Protein AF-A0A521X0U5-F1 (afdb_monomer_lite)

Structure (mmCIF, N/CA/C/O backbone):
data_AF-A0A521X0U5-F1
#
_entry.id   AF-A0A521X0U5-F1
#
loop_
_atom_site.group_PDB
_atom_site.id
_atom_site.type_symbol
_atom_site.label_atom_id
_atom_site.label_alt_id
_atom_site.label_comp_id
_atom_site.label_asym_id
_atom_site.label_entity_id
_atom_site.label_seq_id
_atom_site.pdbx_PDB_ins_code
_atom_site.Cartn_x
_atom_site.Cartn_y
_atom_site.Cartn_z
_atom_site.occupancy
_atom_site.B_iso_or_equiv
_atom_site.auth_seq_id
_atom_site.auth_comp_id
_atom_site.auth_asym_id
_atom_site.auth_atom_id
_atom_site.pdbx_PDB_model_num
ATOM 1 N N . MET A 1 1 ? -6.706 -16.381 -22.166 1.00 34.00 1 MET A N 1
ATOM 2 C CA . MET A 1 1 ? -5.629 -16.751 -21.230 1.00 34.00 1 MET A CA 1
ATOM 3 C C . MET A 1 1 ? -4.410 -15.945 -21.615 1.00 34.00 1 MET A C 1
ATOM 5 O O . MET A 1 1 ? -3.714 -16.298 -22.558 1.00 34.00 1 MET A O 1
ATOM 9 N N . THR A 1 2 ? -4.230 -14.791 -20.988 1.00 42.94 2 THR A N 1
ATOM 10 C CA . THR A 1 2 ? -3.001 -14.008 -21.108 1.00 42.94 2 THR A CA 1
ATOM 11 C C . THR A 1 2 ? -1.936 -14.791 -20.352 1.00 42.94 2 THR A C 1
ATOM 13 O O . THR A 1 2 ? -2.064 -14.992 -19.151 1.00 42.94 2 THR A O 1
ATOM 16 N N . HIS A 1 3 ? -0.935 -15.319 -21.053 1.00 49.03 3 HIS A N 1
ATOM 17 C CA . HIS A 1 3 ? 0.231 -15.903 -20.397 1.00 49.03 3 HIS A CA 1
ATOM 18 C C . HIS A 1 3 ? 0.842 -14.814 -19.506 1.00 49.03 3 HIS A C 1
ATOM 20 O O . HIS A 1 3 ? 1.371 -13.838 -20.033 1.00 49.03 3 HIS A O 1
ATOM 26 N N . ILE A 1 4 ? 0.757 -14.949 -18.180 1.00 57.41 4 ILE A N 1
ATOM 27 C CA . ILE A 1 4 ? 1.505 -14.073 -17.276 1.00 57.41 4 ILE A CA 1
ATOM 28 C C . ILE A 1 4 ? 2.971 -14.476 -17.423 1.00 57.41 4 ILE A C 1
ATOM 30 O O . ILE A 1 4 ? 3.429 -15.485 -16.880 1.00 57.41 4 ILE A O 1
ATOM 34 N N . SER A 1 5 ? 3.700 -13.739 -18.255 1.00 64.38 5 SER A N 1
ATOM 35 C CA . SER A 1 5 ? 5.143 -13.879 -18.382 1.00 64.38 5 SER A CA 1
ATOM 36 C C . SER A 1 5 ? 5.802 -13.550 -17.047 1.00 64.38 5 SER A C 1
ATOM 38 O O . SER A 1 5 ? 5.345 -12.677 -16.307 1.00 64.38 5 SER A O 1
ATOM 40 N N . LYS A 1 6 ? 6.907 -14.237 -16.729 1.00 77.94 6 LYS A N 1
ATOM 41 C CA . LYS A 1 6 ? 7.734 -13.855 -15.577 1.00 77.94 6 LYS A CA 1
ATOM 42 C C . LYS A 1 6 ? 8.093 -12.363 -15.698 1.00 77.94 6 LYS A C 1
ATOM 44 O O . LYS A 1 6 ? 8.439 -11.947 -16.806 1.00 77.94 6 LYS A O 1
ATOM 49 N N . PRO A 1 7 ? 8.058 -11.580 -14.601 1.00 83.44 7 PRO A N 1
ATOM 50 C CA . PRO A 1 7 ? 8.381 -10.160 -14.659 1.00 83.44 7 PRO A CA 1
ATOM 51 C C . PRO A 1 7 ? 9.746 -9.902 -15.305 1.00 83.44 7 PRO A C 1
ATOM 53 O O . PRO A 1 7 ? 10.684 -10.694 -15.146 1.00 83.44 7 PRO A O 1
ATOM 56 N N . PHE A 1 8 ? 9.885 -8.770 -15.996 1.00 82.62 8 PHE A N 1
ATOM 57 C CA . PHE A 1 8 ? 11.150 -8.386 -16.618 1.00 82.62 8 PHE A CA 1
ATOM 58 C C . PHE A 1 8 ? 12.302 -8.399 -15.602 1.00 82.62 8 PHE A C 1
ATOM 60 O O . PHE A 1 8 ? 12.236 -7.752 -14.552 1.00 82.62 8 PHE A O 1
ATOM 67 N N . ARG A 1 9 ? 13.373 -9.137 -15.933 1.00 82.56 9 ARG A N 1
ATOM 68 C CA . ARG A 1 9 ? 14.556 -9.372 -15.078 1.00 82.56 9 ARG A CA 1
ATOM 69 C C . ARG A 1 9 ? 14.234 -9.974 -13.702 1.00 82.56 9 ARG A C 1
ATOM 71 O O . ARG A 1 9 ? 14.975 -9.744 -12.744 1.00 82.56 9 ARG A O 1
ATOM 78 N N . PHE A 1 10 ? 13.169 -10.764 -13.595 1.00 84.00 10 PHE A N 1
ATOM 79 C CA . PHE A 1 10 ? 12.871 -11.506 -12.376 1.00 84.00 10 PHE A CA 1
ATOM 80 C C . PHE A 1 10 ? 14.010 -12.472 -12.016 1.00 84.00 10 PHE A C 1
ATOM 82 O O . PHE A 1 10 ? 14.502 -13.227 -12.858 1.00 84.00 10 PHE A O 1
ATOM 89 N N . LYS A 1 11 ? 14.407 -12.456 -10.743 1.00 80.56 11 LYS A N 1
ATOM 90 C CA . LYS A 1 11 ? 15.336 -13.412 -10.141 1.00 80.56 11 LYS A CA 1
ATOM 91 C C . LYS A 1 11 ? 14.728 -13.903 -8.838 1.00 80.56 11 LYS A C 1
ATOM 93 O O . LYS A 1 11 ? 14.208 -13.106 -8.061 1.00 80.56 11 LYS A O 1
ATOM 98 N N . GLU A 1 12 ? 14.808 -15.204 -8.602 1.00 78.44 12 GLU A N 1
ATOM 99 C CA . GLU A 1 12 ? 14.334 -15.792 -7.352 1.00 78.44 12 GLU A CA 1
ATOM 100 C C . GLU A 1 12 ? 15.156 -15.271 -6.166 1.00 78.44 12 GLU A C 1
ATOM 102 O O . GLU A 1 12 ? 16.370 -15.081 -6.271 1.00 78.44 12 GLU A O 1
ATOM 107 N N . ASN A 1 13 ? 14.484 -15.049 -5.032 1.00 77.38 13 ASN A N 1
ATOM 108 C CA . ASN A 1 13 ? 15.091 -14.631 -3.761 1.00 77.38 13 ASN A CA 1
ATOM 109 C C . ASN A 1 13 ? 15.897 -13.321 -3.825 1.00 77.38 13 ASN A C 1
ATOM 111 O O . ASN A 1 13 ? 16.868 -13.143 -3.084 1.00 77.38 13 ASN A O 1
ATOM 115 N N . GLN A 1 14 ? 15.529 -12.412 -4.732 1.00 81.75 14 GLN A N 1
ATOM 116 C CA . GLN A 1 14 ? 16.149 -11.096 -4.860 1.00 81.75 14 GLN A CA 1
ATOM 117 C C . GLN A 1 14 ? 15.098 -10.019 -5.166 1.00 81.75 14 GLN A C 1
ATOM 119 O O . GLN A 1 14 ? 14.038 -10.323 -5.719 1.00 81.75 14 GLN A O 1
ATOM 124 N N . PRO A 1 15 ? 15.384 -8.742 -4.858 1.00 87.69 15 PRO A N 1
ATOM 125 C CA . PRO A 1 15 ? 14.561 -7.633 -5.305 1.00 87.69 15 PRO A CA 1
ATOM 126 C C . PRO A 1 15 ? 14.521 -7.580 -6.831 1.00 87.69 15 PRO A C 1
ATOM 128 O O . PRO A 1 15 ? 15.553 -7.716 -7.496 1.00 87.69 15 PRO A O 1
ATOM 131 N N . VAL A 1 16 ? 13.346 -7.302 -7.390 1.00 93.62 16 VAL A N 1
ATOM 132 C CA . VAL A 1 16 ? 13.242 -6.993 -8.816 1.00 93.62 16 VAL A CA 1
ATOM 133 C C . VAL A 1 16 ? 13.733 -5.564 -9.018 1.00 93.62 16 VAL A C 1
ATOM 135 O O . VAL A 1 16 ? 13.302 -4.645 -8.322 1.00 93.62 16 VAL A O 1
ATOM 138 N N . THR A 1 17 ? 14.660 -5.362 -9.954 1.00 95.31 17 THR A N 1
ATOM 139 C CA . THR A 1 17 ? 15.231 -4.039 -10.226 1.00 95.31 17 THR A CA 1
ATOM 140 C C . THR A 1 17 ? 15.079 -3.661 -11.690 1.00 95.31 17 THR A C 1
ATOM 142 O O . THR A 1 17 ? 15.680 -4.257 -12.583 1.00 95.31 17 THR A O 1
ATOM 145 N N . TRP A 1 18 ? 14.293 -2.619 -11.926 1.00 96.38 18 TRP A N 1
ATOM 146 C CA . TRP A 1 18 ? 14.275 -1.860 -13.175 1.00 96.38 18 TRP A CA 1
ATOM 147 C C . TRP A 1 18 ? 15.123 -0.599 -13.081 1.00 96.38 18 TRP A C 1
ATOM 149 O O . TRP A 1 18 ? 15.269 0.114 -14.061 1.00 96.38 18 TRP A O 1
ATOM 159 N N . PHE A 1 19 ? 15.688 -0.312 -11.910 1.00 95.25 19 PHE A N 1
ATOM 160 C CA . PHE A 1 19 ? 16.648 0.761 -11.743 1.00 95.25 19 PHE A CA 1
ATOM 161 C C . PHE A 1 19 ? 18.016 0.357 -12.301 1.00 95.25 19 PHE A C 1
ATOM 163 O O . PHE A 1 19 ? 18.589 -0.660 -11.897 1.00 95.25 19 PHE A O 1
ATOM 170 N N . HIS A 1 20 ? 18.584 1.212 -13.149 1.00 94.75 20 HIS A N 1
ATOM 171 C CA . HIS A 1 20 ? 19.993 1.165 -13.526 1.00 94.75 20 HIS A CA 1
ATOM 172 C C . HIS A 1 20 ? 20.586 2.579 -13.575 1.00 94.75 20 HIS A C 1
ATOM 174 O O . HIS A 1 20 ? 19.861 3.549 -13.782 1.00 94.75 20 HIS A O 1
ATOM 180 N N . LYS A 1 21 ? 21.908 2.721 -13.388 1.00 90.94 21 LYS A N 1
ATOM 181 C CA . LYS A 1 21 ? 22.591 4.030 -13.510 1.00 90.94 21 LYS A CA 1
ATOM 182 C C . LYS A 1 21 ? 22.625 4.542 -14.951 1.00 90.94 21 LYS A C 1
ATOM 184 O O . LYS A 1 21 ? 22.629 5.743 -15.162 1.00 90.94 21 LYS A O 1
ATOM 189 N N . VAL A 1 22 ? 22.650 3.623 -15.911 1.00 92.75 22 VAL A N 1
ATOM 190 C CA . VAL A 1 22 ? 22.575 3.922 -17.347 1.00 92.75 22 VAL A CA 1
ATOM 191 C C . VAL A 1 22 ? 21.109 3.983 -17.758 1.00 92.75 22 VAL A C 1
ATOM 193 O O . VAL A 1 22 ? 20.391 3.003 -17.566 1.00 92.75 22 VAL A O 1
ATOM 196 N N . ASP A 1 23 ? 20.694 5.112 -18.324 1.00 90.94 23 ASP A N 1
ATOM 197 C CA . ASP A 1 23 ? 19.297 5.451 -18.626 1.00 90.94 23 ASP A CA 1
ATOM 198 C C . ASP A 1 23 ? 18.620 4.435 -19.553 1.00 90.94 23 ASP A C 1
ATOM 200 O O . ASP A 1 23 ? 17.544 3.932 -19.237 1.00 90.94 23 ASP A O 1
ATOM 204 N N . ALA A 1 24 ? 19.304 4.021 -20.622 1.00 91.62 24 ALA A N 1
ATOM 205 C CA . ALA A 1 24 ? 18.806 3.019 -21.571 1.00 91.62 24 ALA A CA 1
ATOM 206 C C . ALA A 1 24 ? 18.600 1.615 -20.964 1.00 91.62 24 ALA A C 1
ATOM 208 O O . ALA A 1 24 ? 18.001 0.751 -21.589 1.00 91.62 24 ALA A O 1
ATOM 209 N N . LEU A 1 25 ? 19.116 1.355 -19.757 1.00 94.31 25 LEU A N 1
ATO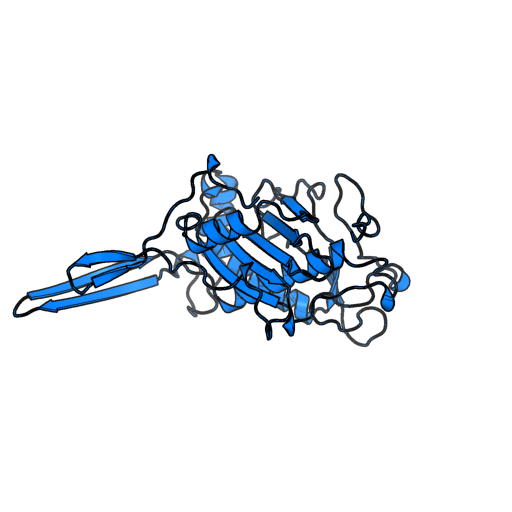M 210 C CA . LEU A 1 25 ? 18.961 0.073 -19.059 1.00 94.31 25 LEU A CA 1
ATOM 211 C C . LEU A 1 25 ? 17.946 0.138 -17.911 1.00 94.31 25 LEU A C 1
ATOM 213 O O . LEU A 1 25 ? 17.799 -0.858 -17.189 1.00 94.31 25 LEU A O 1
ATOM 217 N N . SER A 1 26 ? 17.304 1.295 -17.723 1.00 95.38 26 SER A N 1
ATOM 218 C CA . SER A 1 26 ? 16.348 1.575 -16.656 1.00 95.38 26 SER A CA 1
ATOM 219 C C . SER A 1 26 ? 14.929 1.752 -17.202 1.00 95.38 26 SER A C 1
ATOM 221 O O . SER A 1 26 ? 14.742 1.903 -18.405 1.00 95.38 26 SER A O 1
ATOM 223 N N . ASN A 1 27 ? 13.922 1.766 -16.324 1.00 96.62 27 ASN A N 1
ATOM 224 C CA . ASN A 1 27 ? 12.563 2.139 -16.722 1.00 96.62 27 ASN A CA 1
ATOM 225 C C . ASN A 1 27 ? 12.494 3.556 -17.325 1.00 96.62 27 ASN A C 1
ATOM 227 O O . ASN A 1 27 ? 13.074 4.494 -16.77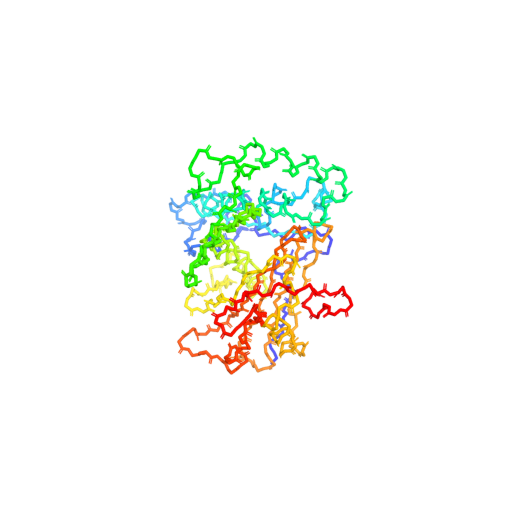3 1.00 96.62 27 ASN A O 1
ATOM 231 N N . GLN A 1 28 ? 11.758 3.709 -18.428 1.00 95.62 28 GLN A N 1
ATOM 232 C CA . GLN A 1 28 ? 11.686 4.974 -19.176 1.00 95.62 28 GLN A CA 1
ATOM 233 C C . GLN A 1 28 ? 10.722 6.001 -18.569 1.00 95.62 28 GLN A C 1
ATOM 235 O O . GLN A 1 28 ? 10.947 7.207 -18.692 1.00 95.62 28 GLN A O 1
ATOM 240 N N . TYR A 1 29 ? 9.692 5.541 -17.855 1.00 96.25 29 TYR A N 1
ATOM 241 C CA . TYR A 1 29 ? 8.674 6.389 -17.234 1.00 96.25 29 TYR A CA 1
ATOM 242 C C . TYR A 1 29 ? 8.693 6.293 -15.714 1.00 96.25 29 TYR A C 1
ATOM 244 O O . TYR A 1 29 ? 8.904 5.221 -15.144 1.00 96.25 29 TYR A O 1
ATOM 252 N N . CYS A 1 30 ? 8.393 7.406 -15.045 1.00 97.19 30 CYS A N 1
ATOM 253 C CA . CYS A 1 30 ? 7.995 7.365 -13.648 1.00 97.19 30 CYS A CA 1
ATOM 254 C C . CYS A 1 30 ? 6.690 6.576 -13.549 1.00 97.19 30 CYS A C 1
ATOM 256 O O . CYS A 1 30 ? 5.667 7.006 -14.081 1.00 97.19 30 CYS A O 1
ATOM 258 N N . LEU A 1 31 ? 6.713 5.462 -12.815 1.00 97.62 31 LEU A N 1
ATOM 259 C CA . LEU A 1 31 ? 5.536 4.601 -12.686 1.00 97.62 31 LEU A CA 1
ATOM 260 C C . LEU A 1 31 ? 4.348 5.324 -12.043 1.00 97.62 31 LEU A C 1
ATOM 262 O O . LEU A 1 31 ? 3.219 4.928 -12.255 1.00 97.62 31 LEU A O 1
ATOM 266 N N . TYR A 1 32 ? 4.590 6.396 -11.291 1.00 97.62 32 TYR A N 1
ATOM 267 C CA . TYR A 1 32 ? 3.581 7.102 -10.509 1.00 97.62 32 TYR A CA 1
ATOM 268 C C . TYR A 1 32 ? 2.840 8.210 -11.275 1.00 97.62 32 TYR A C 1
ATOM 270 O O . TYR A 1 32 ? 1.632 8.351 -11.122 1.00 97.62 32 TYR A O 1
ATOM 278 N N . CYS A 1 33 ? 3.547 9.028 -12.058 1.00 96.50 33 CYS A N 1
ATOM 279 C CA . CYS A 1 33 ? 2.949 10.158 -12.791 1.00 96.50 33 CYS A CA 1
ATOM 280 C C . CYS A 1 33 ? 3.043 10.028 -14.310 1.00 96.50 33 CYS A C 1
ATOM 282 O O . CYS A 1 33 ? 2.671 10.953 -15.023 1.00 96.50 33 CYS A O 1
ATOM 284 N N . HIS A 1 34 ? 3.606 8.924 -14.802 1.00 95.75 34 HIS A N 1
ATOM 285 C CA . HIS A 1 34 ? 3.723 8.599 -16.223 1.00 95.75 34 HIS A CA 1
ATOM 286 C C . HIS A 1 34 ? 4.619 9.564 -17.021 1.00 95.75 34 HIS A C 1
ATOM 288 O O . HIS A 1 34 ? 4.733 9.441 -18.236 1.00 95.75 34 HIS A O 1
ATOM 294 N N . ARG A 1 35 ? 5.308 10.506 -16.359 1.00 95.56 35 ARG A N 1
ATOM 295 C CA . ARG A 1 35 ? 6.291 11.385 -17.006 1.00 95.56 35 ARG A CA 1
ATOM 296 C C . ARG A 1 35 ? 7.563 10.607 -17.374 1.00 95.56 35 ARG A C 1
ATOM 298 O O . ARG A 1 35 ? 8.000 9.778 -16.568 1.00 95.56 35 ARG A O 1
ATOM 305 N N . PRO A 1 36 ? 8.190 10.880 -18.532 1.00 95.12 36 PRO A N 1
ATOM 306 C CA . PRO A 1 36 ? 9.494 10.316 -18.878 1.00 95.12 36 PRO A CA 1
ATOM 307 C C . PRO A 1 36 ? 10.560 10.707 -17.848 1.00 95.12 36 PRO A C 1
ATOM 309 O O . PRO A 1 36 ? 10.630 11.866 -17.444 1.00 95.12 36 PRO A O 1
ATOM 312 N N . VAL A 1 37 ? 11.395 9.753 -17.431 1.00 93.69 37 VAL A N 1
ATOM 313 C CA . VAL A 1 37 ? 12.492 9.971 -16.460 1.00 93.69 37 VAL A CA 1
ATOM 314 C C . VAL A 1 37 ? 13.885 9.737 -17.046 1.00 93.69 37 VAL A C 1
ATOM 316 O O . VAL A 1 37 ? 14.871 10.009 -16.376 1.00 93.69 37 VAL A O 1
ATOM 319 N N . CYS A 1 38 ? 13.990 9.241 -18.280 1.00 87.50 38 CYS A N 1
ATOM 320 C CA . CYS A 1 38 ? 15.277 8.976 -18.943 1.00 87.50 38 CYS A CA 1
ATOM 321 C C . CYS A 1 38 ? 15.552 9.895 -20.145 1.00 87.50 38 CYS A C 1
ATOM 323 O O . CYS A 1 38 ? 16.662 9.913 -20.663 1.00 87.50 38 CYS A O 1
ATOM 325 N N . THR A 1 39 ? 14.553 10.649 -20.604 1.00 83.12 39 THR A N 1
ATOM 326 C CA . THR A 1 39 ? 14.637 11.468 -21.828 1.00 83.12 39 THR A CA 1
ATOM 327 C C . THR A 1 39 ? 14.085 12.884 -21.657 1.00 83.12 39 THR A C 1
ATOM 329 O O . THR A 1 39 ? 14.034 13.634 -22.626 1.00 83.12 39 THR A O 1
ATOM 332 N N . GLY A 1 40 ? 13.656 13.261 -20.448 1.00 73.69 40 GLY A N 1
ATOM 333 C CA . GLY A 1 40 ? 13.045 14.563 -20.170 1.00 73.69 40 GLY A CA 1
ATOM 334 C C . GLY A 1 40 ? 13.746 15.336 -19.057 1.00 73.69 40 GLY A C 1
ATOM 335 O O . GLY A 1 40 ? 14.576 14.791 -18.334 1.00 73.69 40 GLY A O 1
ATOM 336 N N . ASP A 1 41 ? 13.329 16.586 -18.860 1.00 85.94 41 ASP A N 1
ATOM 337 C CA . ASP A 1 41 ? 13.867 17.512 -17.845 1.00 85.94 41 ASP A CA 1
ATOM 338 C C . ASP A 1 41 ? 13.390 17.208 -16.409 1.00 85.94 41 ASP A C 1
ATOM 340 O O . ASP A 1 41 ? 13.497 18.029 -15.495 1.00 85.94 41 ASP A O 1
ATOM 344 N N . VAL A 1 42 ? 12.817 16.025 -16.187 1.00 92.31 42 VAL A N 1
ATOM 345 C CA . VAL A 1 42 ? 12.270 15.624 -14.893 1.00 92.31 42 VAL A CA 1
ATOM 346 C C . VAL A 1 42 ? 13.379 15.011 -14.047 1.00 92.31 42 VAL A C 1
ATOM 348 O O . VAL A 1 42 ? 13.872 13.920 -14.334 1.00 92.31 42 VAL A O 1
ATOM 351 N N . ALA A 1 43 ? 13.725 15.680 -12.947 1.00 95.00 43 ALA A N 1
ATOM 352 C CA . ALA A 1 43 ? 14.638 15.123 -11.959 1.00 95.00 43 ALA A CA 1
ATOM 353 C C . ALA A 1 43 ? 14.093 13.796 -11.405 1.00 95.00 43 ALA A C 1
ATOM 355 O O . ALA A 1 43 ? 12.927 13.698 -11.002 1.00 95.00 43 ALA A O 1
ATOM 356 N N . TRP A 1 44 ? 14.954 12.784 -11.340 1.00 95.88 44 TRP A N 1
ATOM 357 C CA . TRP A 1 44 ? 14.610 11.442 -10.881 1.00 95.88 44 TRP A CA 1
ATOM 358 C C . TRP A 1 44 ? 15.611 10.925 -9.853 1.00 95.88 44 TRP A C 1
ATOM 360 O O . TRP A 1 44 ? 16.741 11.400 -9.741 1.00 95.88 44 TRP A O 1
ATOM 370 N N . ASN A 1 45 ? 15.191 9.925 -9.087 1.00 96.12 45 ASN A N 1
ATOM 371 C CA . ASN A 1 45 ? 16.057 9.198 -8.173 1.00 96.12 45 ASN A CA 1
ATOM 372 C C . ASN A 1 45 ? 15.664 7.714 -8.106 1.00 96.12 45 ASN A C 1
ATOM 374 O O . ASN A 1 45 ? 14.694 7.261 -8.722 1.00 96.12 45 ASN A O 1
ATOM 378 N N . LYS A 1 46 ? 16.481 6.937 -7.391 1.00 97.31 46 LYS A N 1
ATOM 379 C CA . LYS A 1 46 ? 16.194 5.534 -7.094 1.00 97.31 46 LYS A CA 1
ATOM 380 C C . LYS A 1 46 ? 15.015 5.457 -6.133 1.00 97.31 46 LYS A C 1
ATOM 382 O O . LYS A 1 46 ? 15.074 6.036 -5.052 1.00 97.31 46 LYS A O 1
ATOM 387 N N . GLU A 1 47 ? 14.020 4.670 -6.504 1.00 97.69 47 GLU A N 1
ATOM 388 C CA . GLU A 1 47 ? 12.834 4.423 -5.709 1.00 97.69 47 GLU A CA 1
ATOM 389 C C . GLU A 1 47 ? 12.758 2.965 -5.253 1.00 97.69 47 GLU A C 1
ATOM 391 O O . GLU A 1 47 ? 13.142 2.043 -5.976 1.00 97.69 47 GLU A O 1
ATOM 396 N N . HIS A 1 48 ? 12.270 2.776 -4.030 1.00 97.38 48 HIS A N 1
ATOM 397 C CA . HIS A 1 48 ? 11.892 1.481 -3.479 1.00 97.38 48 HIS A CA 1
ATOM 398 C C . HIS A 1 48 ? 10.372 1.451 -3.343 1.00 97.38 48 HIS A C 1
ATOM 400 O O . HIS A 1 48 ? 9.830 2.250 -2.583 1.00 97.38 48 HIS A O 1
ATOM 406 N N . LEU A 1 49 ? 9.695 0.518 -4.025 1.00 98.19 49 LEU A N 1
ATOM 407 C CA . LEU A 1 49 ? 8.237 0.402 -3.957 1.00 98.19 49 LEU A CA 1
ATOM 408 C C . LEU A 1 49 ? 7.771 0.335 -2.504 1.00 98.19 49 LEU A C 1
ATOM 410 O O . LEU A 1 49 ? 6.876 1.076 -2.128 1.00 98.19 49 LEU A O 1
ATOM 414 N N . ILE A 1 50 ? 8.438 -0.494 -1.699 1.00 97.56 50 ILE A N 1
ATOM 415 C CA . ILE A 1 50 ? 8.257 -0.547 -0.250 1.00 97.56 50 ILE A CA 1
ATOM 416 C C . ILE A 1 50 ? 9.444 0.173 0.388 1.00 97.56 50 ILE A C 1
ATOM 418 O O . ILE A 1 50 ? 10.578 -0.329 0.340 1.00 97.56 50 ILE A O 1
ATOM 422 N N . GLY A 1 51 ? 9.204 1.345 0.977 1.00 96.25 51 GLY A N 1
ATOM 423 C CA . GLY A 1 51 ? 10.233 2.120 1.658 1.00 96.25 51 GLY A CA 1
ATOM 424 C C . GLY A 1 51 ? 10.906 1.311 2.771 1.00 96.25 51 GLY A C 1
ATOM 425 O O . GLY A 1 51 ? 10.255 0.606 3.540 1.00 96.25 51 GLY A O 1
ATOM 426 N N . ARG A 1 52 ? 12.233 1.413 2.906 1.00 93.44 52 ARG A N 1
ATOM 427 C CA . ARG A 1 52 ? 12.978 0.656 3.938 1.00 93.44 52 ARG A CA 1
ATOM 428 C C . ARG A 1 52 ? 12.509 0.985 5.353 1.00 93.44 52 ARG A C 1
ATOM 430 O O . ARG A 1 52 ? 12.402 0.092 6.179 1.00 93.44 52 ARG A O 1
ATOM 437 N N . SER A 1 53 ? 12.193 2.256 5.587 1.00 94.56 53 SER A N 1
ATOM 438 C CA . SER A 1 53 ? 11.661 2.745 6.856 1.00 94.56 53 SER A CA 1
ATOM 439 C C . SER A 1 53 ? 10.145 2.576 6.971 1.00 94.56 53 SER A C 1
ATOM 441 O O . SER A 1 53 ? 9.593 3.002 7.978 1.00 94.56 53 SER A O 1
ATOM 443 N N . PHE A 1 54 ? 9.451 2.006 5.979 1.00 97.50 54 PHE A N 1
ATOM 444 C CA . PHE A 1 54 ? 8.003 1.778 6.044 1.00 97.50 54 PHE A CA 1
ATOM 445 C C . PHE A 1 54 ? 7.649 0.601 6.966 1.00 97.50 54 PHE A C 1
ATOM 447 O O . PHE A 1 54 ? 6.687 0.670 7.735 1.00 97.50 54 PHE A O 1
ATOM 454 N N . VAL A 1 55 ? 8.475 -0.443 6.925 1.00 97.19 55 VAL A N 1
ATOM 455 C CA . VAL A 1 55 ? 8.391 -1.671 7.731 1.00 97.19 55 VAL A CA 1
ATOM 456 C C . VAL A 1 55 ? 9.442 -1.660 8.856 1.00 97.19 55 VAL A C 1
ATOM 458 O O . VAL A 1 55 ? 10.255 -0.731 8.907 1.00 97.19 55 VAL A O 1
ATOM 461 N N . PRO A 1 56 ? 9.447 -2.630 9.793 1.00 96.19 56 PRO A N 1
ATOM 462 C CA . PRO A 1 56 ? 10.476 -2.698 10.827 1.00 96.19 56 PRO A CA 1
ATOM 463 C C . PRO A 1 56 ? 11.895 -2.887 10.285 1.00 96.19 56 PRO A C 1
ATOM 465 O O . PRO A 1 56 ? 12.103 -3.584 9.287 1.00 96.19 56 PRO A O 1
ATOM 468 N N . ASP A 1 57 ? 12.879 -2.313 10.978 1.00 91.94 57 ASP A N 1
ATOM 469 C CA . ASP A 1 57 ? 14.294 -2.460 10.631 1.00 91.94 57 ASP A CA 1
ATOM 470 C C . ASP A 1 57 ? 14.690 -3.951 10.614 1.00 91.94 57 ASP A C 1
ATOM 472 O O . ASP A 1 57 ? 14.258 -4.739 11.453 1.00 91.94 57 ASP A O 1
ATOM 476 N N . GLY A 1 58 ? 15.469 -4.367 9.612 1.00 88.62 58 GLY A N 1
ATOM 477 C CA . GLY A 1 58 ? 15.887 -5.766 9.436 1.00 88.62 58 GLY A CA 1
ATOM 478 C C . GLY A 1 58 ? 14.831 -6.710 8.841 1.00 88.62 58 GLY A C 1
ATOM 479 O O . GLY A 1 58 ? 15.196 -7.777 8.355 1.00 88.62 58 GLY A O 1
ATOM 480 N N . SER A 1 59 ? 13.553 -6.316 8.773 1.00 91.62 59 SER A N 1
ATOM 481 C CA . SER A 1 59 ? 12.482 -7.183 8.245 1.00 91.62 59 SER A CA 1
ATOM 482 C C . SER A 1 59 ? 12.638 -7.530 6.759 1.00 91.62 59 SER A C 1
ATOM 484 O O . SER A 1 59 ? 12.206 -8.592 6.325 1.00 91.62 59 SER A O 1
ATOM 486 N N . LEU A 1 60 ? 13.315 -6.680 5.981 1.00 88.56 60 LEU A N 1
ATOM 487 C CA . LEU A 1 60 ? 13.650 -6.935 4.573 1.00 88.56 60 LEU A CA 1
ATOM 488 C C . LEU A 1 60 ? 14.893 -7.835 4.381 1.00 88.56 60 LEU A C 1
ATOM 490 O O . LEU A 1 60 ? 15.438 -7.899 3.277 1.00 88.56 60 LEU A O 1
ATOM 494 N N . ASP A 1 61 ? 15.360 -8.497 5.444 1.00 82.25 61 ASP A N 1
ATOM 495 C CA . ASP A 1 61 ? 16.411 -9.526 5.443 1.00 82.25 61 ASP A CA 1
ATOM 496 C C . ASP A 1 61 ? 17.676 -9.134 4.655 1.00 82.25 61 ASP A C 1
ATOM 498 O O . ASP A 1 61 ? 18.106 -9.807 3.716 1.00 82.25 61 ASP A O 1
ATOM 502 N N . GLY A 1 62 ? 18.229 -7.954 4.956 1.00 70.19 62 GLY A N 1
ATOM 503 C CA . GLY A 1 62 ? 19.438 -7.450 4.289 1.00 70.19 62 GLY A CA 1
ATOM 504 C C . GLY A 1 62 ? 19.289 -7.213 2.778 1.00 70.19 62 GLY A C 1
ATOM 505 O O . GLY A 1 62 ? 20.290 -7.085 2.078 1.00 70.19 62 GLY A O 1
ATOM 506 N N . GLY A 1 63 ? 18.055 -7.146 2.265 1.00 72.12 63 GLY A N 1
ATOM 507 C CA . GLY A 1 63 ? 17.760 -7.023 0.839 1.00 72.12 63 GLY A CA 1
ATOM 508 C C . GLY A 1 63 ? 17.543 -8.354 0.118 1.00 72.12 63 GLY A C 1
ATOM 509 O O . GLY A 1 63 ? 17.493 -8.336 -1.105 1.00 72.12 63 GLY A O 1
ATOM 510 N N . ARG A 1 64 ? 17.416 -9.481 0.833 1.00 80.88 64 ARG A N 1
ATOM 511 C CA . ARG A 1 64 ? 17.002 -10.775 0.255 1.00 80.88 64 ARG A CA 1
ATOM 512 C C . ARG A 1 64 ? 15.485 -10.908 0.132 1.00 80.88 64 ARG A C 1
ATOM 514 O O . ARG A 1 64 ? 15.002 -11.633 -0.733 1.00 80.88 64 ARG A O 1
ATOM 521 N N . ALA A 1 65 ? 14.735 -10.195 0.972 1.00 87.38 65 ALA A N 1
ATOM 522 C CA . ALA A 1 65 ? 13.284 -10.164 0.875 1.00 87.38 65 ALA A CA 1
ATOM 523 C C . ALA A 1 65 ? 12.835 -9.427 -0.397 1.00 87.38 65 ALA A C 1
ATOM 525 O O . ALA A 1 65 ? 13.521 -8.524 -0.891 1.00 87.38 65 ALA A O 1
ATOM 526 N N . PHE A 1 66 ? 11.655 -9.785 -0.905 1.00 91.88 66 PHE A N 1
ATOM 527 C CA . PHE A 1 66 ? 11.090 -9.128 -2.077 1.00 91.88 66 PHE A CA 1
ATOM 528 C C . PHE A 1 66 ? 10.968 -7.612 -1.849 1.00 91.88 66 PHE A C 1
ATOM 530 O O . PHE A 1 66 ? 10.426 -7.158 -0.836 1.00 91.88 66 PHE A O 1
ATOM 537 N N . ASN A 1 67 ? 11.419 -6.844 -2.839 1.00 94.00 67 ASN A N 1
ATOM 538 C CA . ASN A 1 67 ? 11.082 -5.440 -3.050 1.00 94.00 67 ASN A CA 1
ATOM 539 C C . ASN A 1 67 ? 11.184 -5.151 -4.558 1.00 94.00 67 ASN A C 1
ATOM 541 O O . ASN A 1 67 ? 11.832 -5.900 -5.294 1.00 94.00 67 ASN A O 1
ATOM 545 N N . PHE A 1 68 ? 10.579 -4.060 -5.012 1.00 96.88 68 PHE A N 1
ATOM 546 C CA . PHE A 1 68 ? 10.653 -3.618 -6.397 1.00 96.88 68 PHE A CA 1
ATOM 547 C C . PHE A 1 68 ? 11.319 -2.245 -6.472 1.00 96.88 68 PHE A C 1
ATOM 549 O O . PHE A 1 68 ? 10.928 -1.314 -5.772 1.00 96.88 68 PHE A O 1
ATOM 556 N N . ILE A 1 69 ? 12.372 -2.138 -7.278 1.00 96.94 69 ILE A N 1
ATOM 557 C CA . ILE A 1 69 ? 13.237 -0.962 -7.346 1.00 96.94 69 ILE A CA 1
ATOM 558 C C . ILE A 1 69 ? 13.226 -0.403 -8.766 1.00 96.94 69 ILE A C 1
ATOM 560 O O . ILE A 1 69 ? 13.547 -1.113 -9.717 1.00 96.94 69 ILE A O 1
ATOM 564 N N . PHE A 1 70 ? 12.925 0.881 -8.912 1.00 97.88 70 PHE A N 1
ATOM 565 C CA . PHE A 1 70 ? 12.826 1.557 -10.208 1.00 97.88 70 PHE A CA 1
ATOM 566 C C . PHE A 1 70 ? 13.220 3.035 -10.086 1.00 97.88 70 PHE A C 1
ATOM 568 O O . PHE A 1 70 ? 13.589 3.504 -9.012 1.00 97.88 70 PHE A O 1
ATOM 575 N N . ARG A 1 71 ? 13.210 3.776 -11.194 1.00 97.31 71 ARG A N 1
ATOM 576 C CA . ARG A 1 71 ? 13.345 5.238 -11.207 1.00 97.31 71 ARG A CA 1
ATOM 577 C C . ARG A 1 71 ? 11.983 5.897 -11.065 1.00 97.31 71 ARG A C 1
ATOM 579 O O . ARG A 1 71 ? 11.073 5.599 -11.837 1.00 97.31 71 ARG A O 1
ATOM 586 N N . ALA A 1 72 ? 11.868 6.843 -10.147 1.00 97.88 72 ALA A N 1
ATOM 587 C CA . ALA A 1 72 ? 10.709 7.720 -10.045 1.00 97.88 72 ALA A CA 1
ATOM 588 C C . ALA A 1 72 ? 11.157 9.178 -10.132 1.00 97.88 72 ALA A C 1
ATOM 590 O O . ALA A 1 72 ? 12.304 9.497 -9.810 1.00 97.88 72 ALA A O 1
ATOM 591 N N . CYS A 1 73 ? 10.258 10.069 -10.556 1.00 97.62 73 CYS A N 1
ATOM 592 C CA . CYS A 1 73 ? 10.537 11.490 -10.429 1.00 97.62 73 CYS A CA 1
ATOM 593 C C . CYS A 1 73 ? 10.627 11.868 -8.943 1.00 97.62 73 CYS A C 1
ATOM 595 O O . CYS A 1 73 ? 9.933 11.290 -8.099 1.00 97.62 73 CYS A O 1
ATOM 597 N N . VAL A 1 74 ? 11.478 12.844 -8.625 1.00 97.75 74 VAL A N 1
ATOM 598 C CA . VAL A 1 74 ? 11.747 13.257 -7.237 1.00 97.75 74 VAL A CA 1
ATOM 599 C C . VAL A 1 74 ? 10.473 13.720 -6.527 1.00 97.75 74 VAL A C 1
ATOM 601 O O . VAL A 1 74 ? 10.292 13.428 -5.350 1.00 97.75 74 VAL A O 1
ATOM 604 N N . GLU A 1 75 ? 9.576 14.391 -7.248 1.00 98.00 75 GLU A N 1
ATOM 605 C CA . GLU A 1 75 ? 8.297 14.879 -6.730 1.00 98.00 75 GLU A CA 1
ATOM 606 C C . GLU A 1 75 ? 7.400 13.735 -6.236 1.00 98.00 75 GLU A C 1
ATOM 608 O O . GLU A 1 75 ? 7.031 13.714 -5.064 1.00 98.00 75 GLU A O 1
ATOM 613 N N . CYS A 1 76 ? 7.120 12.734 -7.080 1.00 98.31 76 CYS A N 1
ATOM 614 C CA . CYS A 1 76 ? 6.283 11.600 -6.679 1.00 98.31 76 CYS A CA 1
ATOM 615 C C . CYS A 1 76 ? 6.953 10.728 -5.616 1.00 98.31 76 CYS A C 1
ATOM 617 O O . CYS A 1 76 ? 6.258 10.169 -4.771 1.00 98.31 76 CYS A O 1
ATOM 619 N N . ASN A 1 77 ? 8.285 10.599 -5.647 1.00 98.12 77 ASN A N 1
ATOM 620 C CA . ASN A 1 77 ? 9.004 9.887 -4.592 1.00 98.12 77 ASN A CA 1
ATOM 621 C C . ASN A 1 77 ? 8.857 10.614 -3.243 1.00 98.12 77 ASN A C 1
ATOM 623 O O . ASN A 1 77 ? 8.500 9.997 -2.246 1.00 98.12 77 ASN A O 1
ATOM 627 N N . LYS A 1 78 ? 9.036 11.941 -3.214 1.00 98.19 78 LYS A N 1
ATOM 628 C CA . LYS A 1 78 ? 8.844 12.746 -2.000 1.00 98.19 78 LYS A CA 1
ATOM 629 C C . LYS A 1 78 ? 7.417 12.626 -1.456 1.00 98.19 78 LYS A C 1
ATOM 631 O O . LYS A 1 78 ? 7.247 12.362 -0.271 1.00 98.19 78 LYS A O 1
ATOM 636 N N . GLU A 1 79 ? 6.417 12.775 -2.321 1.00 98.25 79 GLU A N 1
ATOM 637 C CA . GLU A 1 79 ? 4.999 12.667 -1.958 1.00 98.25 79 GLU A CA 1
ATOM 638 C C . GLU A 1 79 ? 4.677 11.287 -1.354 1.00 98.25 79 GLU A C 1
ATOM 640 O O . GLU A 1 79 ? 4.078 11.181 -0.282 1.00 98.25 79 GLU A O 1
ATOM 645 N N . LYS A 1 80 ? 5.155 10.208 -1.992 1.00 98.38 80 LYS A N 1
ATOM 646 C CA . LYS A 1 80 ? 5.024 8.853 -1.448 1.00 98.38 80 LYS A CA 1
ATOM 647 C C . LYS A 1 80 ? 5.741 8.709 -0.107 1.00 98.38 80 LYS A C 1
ATOM 649 O O . LYS A 1 80 ? 5.164 8.134 0.810 1.00 98.38 80 LYS A O 1
ATOM 654 N N . ALA A 1 81 ? 6.967 9.212 0.025 1.00 98.12 81 ALA A N 1
ATOM 655 C CA . ALA A 1 81 ? 7.745 9.099 1.255 1.00 98.12 81 ALA A CA 1
ATOM 656 C C . ALA A 1 81 ? 7.058 9.797 2.443 1.00 98.12 81 ALA A C 1
ATOM 658 O O . ALA A 1 81 ? 7.109 9.293 3.566 1.00 98.12 81 ALA A O 1
ATOM 659 N N . GLU A 1 82 ? 6.378 10.923 2.210 1.00 97.69 82 GLU A N 1
ATOM 660 C CA . GLU A 1 82 ? 5.571 11.608 3.227 1.00 97.69 82 GLU A CA 1
ATOM 661 C C . GLU A 1 82 ? 4.375 10.753 3.677 1.00 97.69 82 GLU A C 1
ATOM 663 O O . GLU A 1 82 ? 4.153 10.595 4.885 1.00 97.69 82 GLU A O 1
ATOM 668 N N . ALA A 1 83 ? 3.659 10.138 2.729 1.00 98.38 83 ALA A N 1
ATOM 669 C CA . ALA A 1 83 ? 2.568 9.210 3.025 1.00 98.38 83 ALA A CA 1
ATOM 670 C C . ALA A 1 83 ? 3.061 7.947 3.754 1.00 98.38 83 ALA A C 1
ATOM 672 O O . ALA A 1 83 ? 2.482 7.553 4.768 1.00 98.38 83 ALA A O 1
ATOM 673 N N . GLU A 1 84 ? 4.162 7.342 3.294 1.00 98.44 84 GLU A N 1
ATOM 674 C CA . GLU A 1 84 ? 4.802 6.186 3.931 1.00 98.44 84 GLU A CA 1
ATOM 675 C C . GLU A 1 84 ? 5.230 6.492 5.361 1.00 98.44 84 GLU A C 1
ATOM 677 O O . GLU A 1 84 ? 5.013 5.661 6.240 1.00 98.44 84 GLU A O 1
ATOM 682 N N . ARG A 1 85 ? 5.815 7.668 5.612 1.00 97.88 85 ARG A N 1
ATOM 683 C CA . ARG A 1 85 ? 6.245 8.079 6.952 1.00 97.88 85 ARG A CA 1
ATOM 684 C C . ARG A 1 85 ? 5.067 8.071 7.924 1.00 97.88 85 ARG A C 1
ATOM 686 O O . ARG A 1 85 ? 5.122 7.348 8.917 1.00 97.88 85 ARG A O 1
ATOM 693 N N . HIS A 1 86 ? 3.995 8.800 7.602 1.00 97.56 86 HIS A N 1
ATOM 694 C CA . HIS A 1 86 ? 2.811 8.892 8.467 1.00 97.56 86 HIS A CA 1
ATOM 695 C C . HIS A 1 86 ? 2.147 7.528 8.659 1.00 97.56 86 HIS A C 1
ATOM 697 O O . HIS A 1 86 ? 1.900 7.094 9.788 1.00 97.56 86 HIS A O 1
ATOM 703 N N . ILE A 1 87 ? 1.901 6.814 7.553 1.00 98.31 87 ILE A N 1
ATOM 704 C CA . ILE A 1 87 ? 1.250 5.505 7.598 1.00 98.31 87 ILE A CA 1
ATOM 705 C C . ILE A 1 87 ? 2.091 4.534 8.411 1.00 98.31 87 ILE A C 1
ATOM 707 O O . ILE A 1 87 ? 1.542 3.851 9.268 1.00 98.31 87 ILE A O 1
ATOM 711 N N . SER A 1 88 ? 3.410 4.493 8.220 1.00 98.12 88 SER A N 1
ATOM 712 C CA . SER A 1 88 ? 4.313 3.647 9.001 1.00 98.12 88 SER A CA 1
ATOM 713 C C . SER A 1 88 ? 4.258 3.967 10.494 1.00 98.12 88 SER A C 1
ATOM 715 O O . SER A 1 88 ? 4.106 3.049 11.298 1.00 98.12 88 SER A O 1
ATOM 717 N N . SER A 1 89 ? 4.331 5.246 10.874 1.00 97.81 89 SER A N 1
ATOM 718 C CA . SER A 1 89 ? 4.285 5.680 12.275 1.00 97.81 89 SER A CA 1
ATOM 719 C C . SER A 1 89 ? 3.004 5.226 12.973 1.00 97.81 89 SER A C 1
ATOM 721 O O . SER A 1 89 ? 3.072 4.582 14.019 1.00 97.81 89 SER A O 1
ATOM 723 N N . VAL A 1 90 ? 1.835 5.493 12.384 1.00 97.44 90 VAL A N 1
ATOM 724 C CA . VAL A 1 90 ? 0.538 5.126 12.979 1.00 97.44 90 VAL A CA 1
ATOM 725 C C . VAL A 1 90 ? 0.297 3.616 12.922 1.00 97.44 90 VAL A C 1
ATOM 727 O O . VAL A 1 90 ? -0.118 3.017 13.916 1.00 97.44 90 VAL A O 1
ATOM 730 N N . SER A 1 91 ? 0.568 2.979 11.779 1.00 97.81 91 SER A N 1
ATOM 731 C CA . SER A 1 91 ? 0.294 1.550 11.580 1.00 97.81 91 SER A CA 1
ATOM 732 C C . SER A 1 91 ? 1.196 0.670 12.445 1.00 97.81 91 SER A C 1
ATOM 734 O O . SER A 1 91 ? 0.695 -0.295 13.010 1.00 97.81 91 SER A O 1
ATOM 736 N N . LEU A 1 92 ? 2.478 1.003 12.637 1.00 97.56 92 LEU A N 1
ATOM 737 C CA . LEU A 1 92 ? 3.343 0.289 13.585 1.00 97.56 92 LEU A CA 1
ATOM 738 C C . LEU A 1 92 ? 2.924 0.551 15.030 1.00 97.56 92 LEU A C 1
ATOM 740 O O . LEU A 1 92 ? 2.889 -0.382 15.828 1.00 97.56 92 LEU A O 1
ATOM 744 N N . PHE A 1 93 ? 2.573 1.795 15.370 1.00 96.62 93 PHE A N 1
ATOM 745 C CA . PHE A 1 93 ? 2.138 2.151 16.721 1.00 96.62 93 PHE A CA 1
ATOM 746 C C . PHE A 1 93 ? 0.825 1.467 17.119 1.00 96.62 93 PHE A C 1
ATOM 748 O O . PHE A 1 93 ? 0.626 1.147 18.283 1.00 96.62 93 PHE A O 1
ATOM 755 N N . THR A 1 94 ? -0.054 1.155 16.178 1.00 94.75 94 THR A N 1
ATOM 756 C CA . THR A 1 94 ? -1.316 0.445 16.458 1.00 94.75 94 THR A CA 1
ATOM 757 C C . THR A 1 94 ? -1.251 -1.052 16.141 1.00 94.75 94 THR A C 1
ATOM 759 O O . THR A 1 94 ? -2.266 -1.742 16.197 1.00 94.75 94 THR A O 1
ATOM 762 N N . SER A 1 95 ? -0.063 -1.575 15.817 1.00 95.69 95 SER A N 1
ATOM 763 C CA . SER A 1 95 ? 0.101 -2.947 15.337 1.00 95.69 95 SER A CA 1
ATOM 764 C C . SER A 1 95 ? 0.076 -4.000 16.446 1.00 95.69 95 SER A C 1
ATOM 766 O O . SER A 1 95 ? 0.755 -3.824 17.462 1.00 95.69 95 SER A O 1
ATOM 768 N N . PRO A 1 96 ? -0.570 -5.162 16.222 1.00 94.31 96 PRO A N 1
ATOM 769 C CA . PRO A 1 96 ? -0.359 -6.346 17.056 1.00 94.31 96 PRO A CA 1
ATOM 770 C C . PRO A 1 96 ? 1.081 -6.878 16.965 1.00 94.31 96 PRO A C 1
ATOM 772 O O . PRO A 1 96 ? 1.540 -7.567 17.868 1.00 94.31 96 PRO A O 1
ATOM 775 N N . GLY A 1 97 ? 1.842 -6.524 15.922 1.00 93.50 97 GLY A N 1
ATOM 776 C CA . GLY A 1 97 ? 3.258 -6.875 15.781 1.00 93.50 97 GLY A CA 1
ATOM 777 C C . GLY A 1 97 ? 4.168 -6.267 16.854 1.00 93.50 97 GLY A C 1
ATOM 778 O O . GLY A 1 97 ? 5.324 -6.665 16.956 1.00 93.50 97 GLY A O 1
ATOM 779 N N . ARG A 1 98 ? 3.653 -5.347 17.681 1.00 95.44 98 ARG A N 1
ATOM 780 C CA . ARG A 1 98 ? 4.343 -4.774 18.848 1.00 95.44 98 ARG A CA 1
ATOM 781 C C . ARG A 1 98 ? 4.562 -5.764 20.000 1.00 95.44 98 ARG A C 1
ATOM 783 O O . ARG A 1 98 ? 5.140 -5.375 21.008 1.00 95.44 98 ARG A O 1
ATOM 790 N N . VAL A 1 99 ? 4.108 -7.014 19.880 1.00 94.38 99 VAL A N 1
ATOM 791 C CA . VAL A 1 99 ? 4.503 -8.092 20.806 1.00 94.38 99 VAL A CA 1
ATOM 792 C C . VAL A 1 99 ? 6.011 -8.362 20.770 1.00 94.38 99 VAL A C 1
ATOM 794 O O . VAL A 1 99 ? 6.570 -8.809 21.765 1.00 94.38 99 VAL A O 1
ATOM 797 N N . ASP A 1 100 ? 6.672 -8.064 19.648 1.00 95.19 100 ASP A N 1
ATOM 798 C CA . ASP A 1 100 ? 8.130 -8.070 19.536 1.00 95.19 100 ASP A CA 1
ATOM 799 C C . ASP A 1 100 ? 8.716 -6.774 20.125 1.00 95.19 100 ASP A C 1
ATOM 801 O O . ASP A 1 100 ? 8.316 -5.665 19.753 1.00 95.19 100 ASP A O 1
ATOM 805 N N . GLU A 1 101 ? 9.680 -6.907 21.039 1.00 95.56 101 GLU A N 1
ATOM 806 C CA . GLU A 1 101 ? 10.276 -5.777 21.760 1.00 95.56 101 GLU A CA 1
ATOM 807 C C . GLU A 1 101 ? 10.985 -4.775 20.837 1.00 95.56 101 GLU A C 1
ATOM 809 O O . GLU A 1 101 ? 10.865 -3.562 21.039 1.00 95.56 101 GLU A O 1
ATOM 814 N N . ASN A 1 102 ? 11.669 -5.251 19.792 1.00 95.19 102 ASN A N 1
ATOM 815 C CA . ASN A 1 102 ? 12.360 -4.386 18.835 1.00 95.19 102 ASN A CA 1
ATOM 816 C C . ASN A 1 102 ? 11.350 -3.591 18.004 1.00 95.19 102 ASN A C 1
ATOM 818 O O . ASN A 1 102 ? 11.515 -2.386 17.791 1.00 95.19 102 ASN A O 1
ATOM 822 N N . VAL A 1 103 ? 10.269 -4.248 17.573 1.00 96.50 103 VAL A N 1
ATOM 823 C CA . VAL A 1 103 ? 9.169 -3.594 16.852 1.00 96.50 103 VAL A CA 1
ATOM 824 C C . VAL A 1 103 ? 8.479 -2.568 17.749 1.00 96.50 103 VAL A C 1
ATOM 826 O O . VAL A 1 103 ? 8.199 -1.455 17.302 1.00 96.50 103 VAL A O 1
ATOM 829 N N . ASN A 1 104 ? 8.249 -2.893 19.022 1.00 97.31 104 ASN A N 1
ATOM 830 C CA . ASN A 1 104 ? 7.643 -1.980 19.987 1.00 97.31 104 ASN A CA 1
ATOM 831 C C . ASN A 1 104 ? 8.512 -0.738 20.235 1.00 97.31 104 ASN A C 1
ATOM 833 O O . ASN A 1 104 ? 8.008 0.388 20.202 1.00 97.31 104 ASN A O 1
ATOM 837 N N . ALA A 1 105 ? 9.820 -0.922 20.436 1.00 97.25 105 ALA A N 1
ATOM 838 C CA . ALA A 1 105 ? 10.768 0.175 20.611 1.00 97.25 105 ALA A CA 1
ATOM 839 C C . ALA A 1 105 ? 10.800 1.093 19.377 1.00 97.25 105 ALA A C 1
ATOM 841 O O . ALA A 1 105 ? 10.715 2.319 19.503 1.00 97.25 105 ALA A O 1
ATOM 842 N N . LEU A 1 106 ? 10.839 0.507 18.176 1.00 96.94 106 LEU A N 1
ATOM 843 C CA . LEU A 1 106 ? 10.778 1.242 16.915 1.00 96.94 106 LEU A CA 1
ATOM 844 C C . LEU A 1 106 ? 9.468 2.028 16.764 1.00 96.94 106 LEU A C 1
ATOM 846 O O . LEU A 1 106 ? 9.501 3.203 16.389 1.00 96.94 106 LEU A O 1
ATOM 850 N N . ALA A 1 107 ? 8.330 1.392 17.049 1.00 97.31 107 ALA A N 1
ATOM 851 C CA . ALA A 1 107 ? 7.009 2.002 16.949 1.00 97.31 107 ALA A CA 1
ATOM 852 C C . ALA A 1 107 ? 6.880 3.212 17.886 1.00 97.31 107 ALA A C 1
ATOM 854 O O . ALA A 1 107 ? 6.469 4.286 17.450 1.00 97.31 107 ALA A O 1
ATOM 855 N N . ASN A 1 108 ? 7.308 3.071 19.146 1.00 97.38 108 ASN A N 1
ATOM 856 C CA . ASN A 1 108 ? 7.319 4.166 20.116 1.00 97.38 108 ASN A CA 1
ATOM 857 C C . ASN A 1 108 ? 8.245 5.310 19.676 1.00 97.38 108 ASN A C 1
ATOM 859 O O . ASN A 1 108 ? 7.854 6.474 19.749 1.00 97.38 108 ASN A O 1
ATOM 863 N N . ARG A 1 109 ? 9.446 4.995 19.164 1.00 97.31 109 ARG A N 1
ATOM 864 C CA . ARG A 1 109 ? 10.389 5.998 18.642 1.00 97.31 109 ARG A CA 1
ATOM 865 C C . ARG A 1 109 ? 9.782 6.802 17.491 1.00 97.31 109 ARG A C 1
ATOM 867 O O . ARG A 1 109 ? 9.842 8.029 17.515 1.00 97.31 109 ARG A O 1
ATOM 874 N N . LYS A 1 110 ? 9.196 6.128 16.494 1.00 96.94 110 LYS A N 1
ATOM 875 C CA . LYS A 1 110 ? 8.529 6.788 15.359 1.00 96.94 110 LYS A CA 1
ATOM 876 C C . LYS A 1 110 ? 7.373 7.662 15.836 1.00 96.94 110 LYS A C 1
ATOM 878 O O . LYS A 1 110 ? 7.344 8.850 15.537 1.00 96.94 110 LYS A O 1
ATOM 883 N N . ALA A 1 111 ? 6.482 7.112 16.659 1.00 96.25 111 ALA A N 1
ATOM 884 C CA . ALA A 1 111 ? 5.325 7.846 17.158 1.00 96.25 111 ALA A CA 1
ATOM 885 C C . ALA A 1 111 ? 5.702 9.084 17.997 1.00 96.25 111 ALA A C 1
ATOM 887 O O . ALA A 1 111 ? 4.971 10.070 17.990 1.00 96.25 111 ALA A O 1
ATOM 888 N N . ALA A 1 112 ? 6.840 9.048 18.700 1.00 96.75 112 ALA A N 1
ATOM 889 C CA . ALA A 1 112 ? 7.353 10.155 19.507 1.00 96.75 112 ALA A CA 1
ATOM 890 C C . ALA A 1 112 ? 8.116 11.234 18.719 1.00 96.75 112 ALA A C 1
ATOM 892 O O . ALA A 1 112 ? 8.470 12.254 19.303 1.00 96.75 112 ALA A O 1
ATOM 893 N N . THR A 1 113 ? 8.406 11.011 17.436 1.00 95.62 113 THR A N 1
ATOM 894 C CA . THR A 1 113 ? 9.206 11.931 16.605 1.00 95.62 113 THR A CA 1
ATOM 895 C C . THR A 1 113 ? 8.483 12.391 15.344 1.00 95.62 113 THR A C 1
ATOM 897 O O . THR A 1 113 ? 8.903 13.366 14.725 1.00 95.62 113 THR A O 1
ATOM 900 N N . ASP A 1 114 ? 7.394 11.721 14.972 1.00 95.62 114 ASP A N 1
ATOM 901 C CA . ASP A 1 114 ? 6.597 12.055 13.801 1.00 95.62 114 ASP A CA 1
ATOM 902 C C . ASP A 1 114 ? 5.360 12.874 14.176 1.00 95.62 114 ASP A C 1
ATOM 904 O O . ASP A 1 114 ? 4.665 12.573 15.151 1.00 95.62 114 ASP A O 1
ATOM 908 N N . PHE A 1 115 ? 5.078 13.906 13.385 1.00 95.38 115 PHE A N 1
ATOM 909 C CA . PHE A 1 115 ? 3.921 14.778 13.571 1.00 95.38 115 PHE A CA 1
ATOM 910 C C . PHE A 1 115 ? 2.740 14.277 12.750 1.00 95.38 115 PHE A C 1
ATOM 912 O O . PHE A 1 115 ? 2.887 13.924 11.580 1.00 95.38 115 PHE A O 1
ATOM 919 N N . HIS A 1 116 ? 1.552 14.310 13.345 1.00 94.12 116 HIS A N 1
ATOM 920 C CA . HIS A 1 116 ? 0.330 13.955 12.643 1.00 94.12 116 HIS A CA 1
ATOM 921 C C . HIS A 1 116 ? -0.020 15.052 11.612 1.00 94.12 116 HIS A C 1
ATOM 923 O O . HIS A 1 116 ? -0.124 16.219 11.990 1.00 94.12 116 HIS A O 1
ATOM 929 N N . PRO A 1 117 ? -0.274 14.717 10.329 1.00 91.75 117 PRO A N 1
ATOM 930 C CA . PRO A 1 117 ? -0.489 15.705 9.265 1.00 91.75 117 PRO A CA 1
ATOM 931 C C . PRO A 1 117 ? -1.738 16.571 9.490 1.00 91.75 117 PRO A C 1
ATOM 933 O O . PRO A 1 117 ? -1.700 17.779 9.287 1.00 91.75 117 PRO A O 1
ATOM 936 N N . ILE A 1 118 ? -2.833 15.962 9.961 1.00 90.44 118 ILE A N 1
ATOM 937 C CA . ILE A 1 118 ? -4.099 16.669 10.230 1.00 90.44 118 ILE A CA 1
ATOM 938 C C . ILE A 1 118 ? -4.111 17.366 11.604 1.00 90.44 118 ILE A C 1
ATOM 940 O O . ILE A 1 118 ? -4.568 18.500 11.724 1.00 90.44 118 ILE A O 1
ATOM 944 N N . GLN A 1 119 ? -3.624 16.707 12.663 1.00 89.81 119 GLN A N 1
ATOM 945 C CA . GLN A 1 119 ? -3.622 17.260 14.020 1.00 89.81 119 GLN A CA 1
ATOM 946 C C . GLN A 1 119 ? -2.351 18.089 14.257 1.00 89.81 119 GLN A C 1
ATOM 948 O O . GLN A 1 119 ? -1.411 17.631 14.906 1.00 89.81 119 GLN A O 1
ATOM 953 N N . GLN A 1 120 ? -2.319 19.301 13.697 1.00 88.12 120 GLN A N 1
ATOM 954 C CA . GLN A 1 120 ? -1.147 20.183 13.731 1.00 88.12 120 GLN A CA 1
ATOM 955 C C . GLN A 1 120 ? -0.551 20.337 15.139 1.00 88.12 120 GLN A C 1
ATOM 957 O O . GLN A 1 120 ? -1.262 20.536 16.123 1.00 88.12 120 GLN A O 1
ATOM 962 N N . GLY A 1 121 ? 0.778 20.240 15.221 1.00 91.56 121 GLY A N 1
ATOM 963 C CA . GLY A 1 121 ? 1.532 20.350 16.471 1.00 91.56 121 GLY A CA 1
ATOM 964 C C . GLY A 1 121 ? 1.478 19.114 17.373 1.00 91.56 121 GLY A C 1
ATOM 965 O O . GLY A 1 121 ? 2.234 19.058 18.340 1.00 91.56 121 GLY A O 1
ATOM 966 N N . LYS A 1 122 ? 0.651 18.105 17.061 1.00 93.94 122 LYS A N 1
ATOM 967 C CA . LYS A 1 122 ? 0.603 16.851 17.818 1.00 93.94 122 LYS A CA 1
ATOM 968 C C . LYS A 1 122 ? 1.498 15.788 17.193 1.00 93.94 122 LYS A C 1
ATOM 970 O O . LYS A 1 122 ? 1.448 15.527 15.989 1.00 93.94 122 LYS A O 1
ATOM 975 N N . LEU A 1 123 ? 2.292 15.142 18.039 1.00 96.00 123 LEU A N 1
ATOM 976 C CA . LEU A 1 123 ? 3.016 13.930 17.675 1.00 96.00 123 LEU A CA 1
ATOM 977 C C . LEU A 1 123 ? 2.033 12.774 17.508 1.00 96.00 123 LEU A C 1
ATOM 979 O O . LEU A 1 123 ? 0.983 12.752 18.148 1.00 96.00 123 LEU A O 1
ATOM 983 N N . VAL A 1 124 ? 2.389 11.781 16.696 1.00 95.50 124 VAL A N 1
ATOM 984 C CA . VAL A 1 124 ? 1.548 10.596 16.482 1.00 95.50 124 VAL A CA 1
ATOM 985 C C . VAL A 1 124 ? 1.195 9.924 17.809 1.00 95.50 124 VAL A C 1
ATOM 987 O O . VAL A 1 124 ? 0.037 9.581 18.001 1.00 95.50 124 VAL A O 1
ATOM 990 N N . LYS A 1 125 ? 2.129 9.803 18.763 1.00 95.00 125 LYS A N 1
ATOM 991 C CA . LYS A 1 125 ? 1.844 9.211 20.087 1.00 95.00 125 LYS A CA 1
ATOM 992 C C . LYS A 1 125 ? 0.755 9.950 20.890 1.00 95.00 125 LYS A C 1
ATOM 994 O O . LYS A 1 125 ? 0.095 9.316 21.705 1.00 95.00 125 LYS A O 1
ATOM 999 N N . ASP A 1 126 ? 0.567 11.248 20.640 1.00 94.19 126 ASP A N 1
ATOM 1000 C CA . ASP A 1 126 ? -0.342 12.140 21.377 1.00 94.19 126 ASP A CA 1
ATOM 1001 C C . ASP A 1 126 ? -1.598 12.496 20.551 1.00 94.19 126 ASP A C 1
ATOM 1003 O O . ASP A 1 126 ? -2.472 13.241 20.995 1.00 94.19 126 ASP A O 1
ATOM 1007 N N . ALA A 1 127 ? -1.699 11.988 19.320 1.00 92.81 127 ALA A N 1
ATOM 1008 C CA . ALA A 1 127 ? -2.762 12.307 18.372 1.00 92.81 127 ALA A CA 1
ATOM 1009 C C . ALA A 1 127 ? -4.008 11.418 18.555 1.00 92.81 127 ALA A C 1
ATOM 1011 O O . ALA A 1 127 ? -4.615 10.982 17.573 1.00 92.81 127 ALA A O 1
ATOM 1012 N N . SER A 1 128 ? -4.393 11.129 19.801 1.00 89.06 128 SER A N 1
ATOM 1013 C CA . SER A 1 128 ? -5.616 10.383 20.111 1.00 89.06 128 SER A CA 1
ATOM 1014 C C . SER A 1 128 ? -6.867 11.124 19.634 1.00 89.06 128 SER A C 1
ATOM 1016 O O . SER A 1 128 ? -6.925 12.355 19.626 1.00 89.06 128 SER A O 1
ATOM 1018 N N . VAL A 1 129 ? -7.886 10.365 19.233 1.00 82.50 129 VAL A N 1
ATOM 1019 C CA . VAL A 1 129 ? -9.177 10.918 18.810 1.00 82.50 129 VAL A CA 1
ATOM 1020 C C . VAL A 1 129 ? -10.120 10.942 19.996 1.00 82.50 129 VAL A C 1
ATOM 1022 O O . VAL A 1 129 ? -10.509 9.889 20.489 1.00 82.50 129 VAL A O 1
ATOM 1025 N N . GLU A 1 130 ? -10.525 12.132 20.418 1.00 84.56 130 GLU A N 1
ATOM 1026 C CA . GLU A 1 130 ? -11.509 12.319 21.481 1.00 84.56 130 GLU A CA 1
ATOM 1027 C C . GLU A 1 130 ? -12.875 12.649 20.869 1.00 84.56 130 GLU A C 1
ATOM 1029 O O . GLU A 1 130 ? -12.990 13.534 20.019 1.00 84.56 130 GLU A O 1
ATOM 1034 N N . LYS A 1 131 ? -13.925 11.926 21.269 1.00 80.12 131 LYS A N 1
ATOM 1035 C CA . LYS A 1 131 ? -15.315 12.216 20.890 1.00 80.12 131 LYS A CA 1
ATOM 1036 C C . LYS A 1 131 ? -16.210 12.189 22.115 1.00 80.12 131 LYS A C 1
ATOM 1038 O O . LYS A 1 131 ? -16.206 11.207 22.849 1.00 80.12 131 LYS A O 1
ATOM 1043 N N . SER A 1 132 ? -17.022 13.223 22.296 1.00 80.50 132 SER A N 1
ATOM 1044 C CA . SER A 1 132 ? -18.102 13.2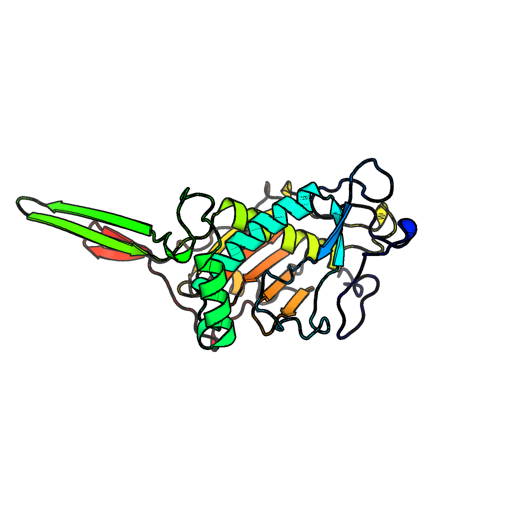20 23.276 1.00 80.50 132 SER A CA 1
ATOM 1045 C C . SER A 1 132 ? -19.416 12.787 22.624 1.00 80.50 132 SER A C 1
ATOM 1047 O O . SER A 1 132 ? -19.743 13.190 21.507 1.00 80.50 132 SER A O 1
ATOM 1049 N N . ILE A 1 133 ? -20.173 11.940 23.317 1.00 77.62 133 ILE A N 1
ATOM 1050 C CA . ILE A 1 133 ? -21.559 11.607 22.984 1.00 77.62 133 ILE A CA 1
ATOM 1051 C C . ILE A 1 133 ? -22.431 12.176 24.091 1.00 77.62 133 ILE A C 1
ATOM 1053 O O . ILE A 1 133 ? -22.316 11.766 25.245 1.00 77.62 133 ILE A O 1
ATOM 1057 N N . GLU A 1 134 ? -23.312 13.100 23.732 1.00 80.25 134 GLU A N 1
ATOM 1058 C CA . GLU A 1 134 ? -24.303 13.665 24.641 1.00 80.25 134 GLU A CA 1
ATOM 1059 C C . GLU A 1 134 ? -25.656 13.009 24.391 1.00 80.25 134 GLU A C 1
ATOM 1061 O O . GLU A 1 134 ? -26.162 12.975 23.269 1.00 80.25 134 GLU A O 1
ATOM 1066 N N . ILE A 1 135 ? -26.238 12.457 25.450 1.00 77.62 135 ILE A N 1
ATOM 1067 C CA . ILE A 1 135 ? -27.559 11.844 25.438 1.00 77.62 135 ILE A CA 1
ATOM 1068 C C . ILE A 1 135 ? -28.437 12.655 26.384 1.00 77.62 135 ILE A C 1
ATOM 1070 O O . ILE A 1 135 ? -28.225 12.643 27.594 1.00 77.62 135 ILE A O 1
ATOM 1074 N N . ALA A 1 136 ? -29.439 13.337 25.832 1.00 76.19 136 ALA A N 1
ATOM 1075 C CA . ALA A 1 136 ? -30.471 14.023 26.601 1.00 76.19 136 ALA A CA 1
ATOM 1076 C C . ALA A 1 136 ? -31.831 13.362 26.339 1.00 76.19 136 ALA A C 1
ATOM 1078 O O . ALA A 1 136 ? -32.283 13.284 25.195 1.00 76.19 136 ALA A O 1
ATOM 1079 N N . ARG A 1 137 ? -32.493 12.867 27.393 1.00 75.38 137 ARG A N 1
ATOM 1080 C CA . ARG A 1 137 ? -33.851 12.309 27.308 1.00 75.38 137 ARG A CA 1
ATOM 1081 C C . ARG A 1 137 ? -34.659 12.664 28.555 1.00 75.38 137 ARG A C 1
ATOM 1083 O O . ARG A 1 137 ? -34.413 12.137 29.638 1.00 75.38 137 ARG A O 1
ATOM 1090 N N . GLY A 1 138 ? -35.657 13.532 28.390 1.00 80.50 138 GLY A N 1
ATOM 1091 C CA . GLY A 1 138 ? -36.435 14.066 29.511 1.00 80.50 138 GLY A CA 1
ATOM 1092 C C . GLY A 1 138 ? -35.536 14.848 30.471 1.00 80.50 138 GLY A C 1
ATOM 1093 O O . GLY A 1 138 ? -34.793 15.720 30.033 1.00 80.50 138 GLY A O 1
ATOM 1094 N N . ASN A 1 139 ? -35.559 14.490 31.756 1.00 86.00 139 ASN A N 1
ATOM 1095 C CA . ASN A 1 139 ? -34.734 15.124 32.795 1.00 86.00 139 ASN A CA 1
ATOM 1096 C C . ASN A 1 139 ? -33.351 14.467 32.975 1.00 86.00 139 ASN A C 1
ATOM 1098 O O . ASN A 1 139 ? -32.639 14.803 33.917 1.00 86.00 139 ASN A O 1
ATOM 1102 N N . ILE A 1 140 ? -32.978 13.504 32.124 1.00 69.06 140 ILE A N 1
ATOM 1103 C CA . ILE A 1 140 ? -31.682 12.820 32.192 1.00 69.06 140 ILE A CA 1
ATOM 1104 C C . ILE A 1 140 ? -30.773 13.381 31.099 1.00 69.06 140 ILE A C 1
ATOM 1106 O O . ILE A 1 140 ? -31.097 13.280 29.912 1.00 69.06 140 ILE A O 1
ATOM 1110 N N . SER A 1 141 ? -29.623 13.921 31.505 1.00 79.81 141 SER A N 1
ATOM 1111 C CA . SER A 1 141 ? -28.487 14.213 30.632 1.00 79.81 141 SER A CA 1
ATOM 1112 C C . SER A 1 141 ? -27.308 13.312 31.003 1.00 79.81 141 SER A C 1
ATOM 1114 O O . SER A 1 141 ? -26.988 13.123 32.176 1.00 79.81 141 SER A O 1
ATOM 1116 N N . ALA A 1 142 ? -26.674 12.722 29.996 1.00 78.69 142 ALA A N 1
ATOM 1117 C CA . ALA A 1 142 ? -25.453 11.943 30.142 1.00 78.69 142 ALA A CA 1
ATOM 1118 C C . ALA A 1 142 ? -24.460 12.348 29.051 1.00 78.69 142 ALA A C 1
ATOM 1120 O O . ALA A 1 142 ? -24.846 12.532 27.897 1.00 78.69 142 ALA A O 1
ATOM 1121 N N . GLN A 1 143 ? -23.184 12.462 29.412 1.00 83.19 143 GLN A N 1
ATOM 1122 C CA . GLN A 1 143 ? -22.089 12.728 28.485 1.00 83.19 143 GLN A CA 1
ATOM 1123 C C . GLN A 1 143 ? -21.066 11.597 28.602 1.00 83.19 143 GLN A C 1
ATOM 1125 O O . GLN A 1 143 ? -20.607 11.277 29.697 1.00 83.19 143 GLN A O 1
ATOM 1130 N N . PHE A 1 144 ? -20.718 10.985 27.475 1.00 81.31 144 PHE A N 1
ATOM 1131 C CA . PHE A 1 144 ? -19.726 9.916 27.394 1.00 81.31 144 PHE A CA 1
ATOM 1132 C C . PHE A 1 144 ? -18.532 10.402 26.581 1.00 81.31 144 PHE A C 1
ATOM 1134 O O . PHE A 1 144 ? -18.706 10.823 25.441 1.00 81.31 144 PHE A O 1
ATOM 1141 N N . GLY A 1 145 ? -17.329 10.331 27.147 1.00 80.31 145 GLY A N 1
ATOM 1142 C CA . GLY A 1 145 ? -16.085 10.556 26.414 1.00 80.31 145 GLY A CA 1
ATOM 1143 C C . GLY A 1 145 ? -15.559 9.249 25.823 1.00 80.31 145 GLY A C 1
ATOM 1144 O O . GLY A 1 145 ? -15.453 8.245 26.524 1.00 80.31 145 GLY A O 1
ATOM 1145 N N . LEU A 1 146 ? -15.221 9.262 24.540 1.00 81.44 146 LEU A N 1
ATOM 1146 C CA . LEU A 1 146 ? -14.543 8.183 23.833 1.00 81.44 146 LEU A CA 1
ATOM 1147 C C . LEU A 1 146 ? -13.151 8.663 23.442 1.00 81.44 146 LEU A C 1
ATOM 1149 O O . LEU A 1 146 ? -13.024 9.723 22.834 1.00 81.44 146 LEU A O 1
ATOM 1153 N N . VAL A 1 147 ? -12.129 7.867 23.749 1.00 82.88 147 VAL A N 1
ATOM 1154 C CA . VAL A 1 147 ? -10.749 8.116 23.321 1.00 82.88 147 VAL A CA 1
ATOM 1155 C C . VAL A 1 147 ? -10.304 6.959 22.438 1.00 82.88 147 VAL A C 1
ATOM 1157 O O . VAL A 1 147 ? -10.338 5.801 22.850 1.00 82.88 147 VAL A O 1
ATOM 1160 N N . GLY A 1 148 ? -9.926 7.272 21.204 1.00 84.12 148 GLY A N 1
ATOM 1161 C CA . GLY A 1 148 ? -9.423 6.330 20.214 1.00 84.12 148 GLY A CA 1
ATOM 1162 C C . GLY A 1 148 ? -7.936 6.539 19.923 1.00 84.12 148 GLY A C 1
ATOM 1163 O O . GLY A 1 148 ? -7.396 7.619 20.185 1.00 84.12 148 GLY A O 1
ATOM 1164 N N . PRO A 1 149 ? -7.265 5.530 19.345 1.00 89.31 149 PRO A N 1
ATOM 1165 C CA . PRO A 1 149 ? -5.874 5.661 18.938 1.00 89.31 149 PRO A CA 1
ATOM 1166 C C . PRO A 1 149 ? -5.722 6.684 17.797 1.00 89.31 149 PRO A C 1
ATOM 1168 O O . PRO A 1 149 ? -6.714 7.032 17.142 1.00 89.31 149 PRO A O 1
ATOM 1171 N N . PRO A 1 150 ? -4.486 7.124 17.510 1.00 92.44 150 PRO A N 1
ATOM 1172 C CA . PRO A 1 150 ? -4.175 7.910 16.320 1.00 92.44 150 PRO A CA 1
ATOM 1173 C C . PRO A 1 150 ? -4.719 7.253 15.050 1.00 92.44 150 PRO A C 1
ATOM 1175 O O . PRO A 1 150 ? -4.671 6.031 14.907 1.00 92.44 150 PRO A O 1
ATOM 1178 N N . GLN A 1 151 ? -5.253 8.065 14.140 1.00 92.44 151 GLN A N 1
ATOM 1179 C CA . GLN A 1 151 ? -5.875 7.592 12.904 1.00 92.44 151 GLN A CA 1
ATOM 1180 C C . GLN A 1 151 ? -4.984 7.885 11.700 1.00 92.44 151 GLN A C 1
ATOM 1182 O O . GLN A 1 151 ? -4.210 8.841 11.685 1.00 92.44 151 GLN A O 1
ATOM 1187 N N . LEU A 1 152 ? -5.101 7.055 10.666 1.00 95.44 152 LEU A N 1
ATOM 1188 C CA . LEU A 1 152 ? -4.475 7.351 9.384 1.00 95.44 152 LEU A CA 1
ATOM 1189 C C . LEU A 1 152 ? -5.172 8.527 8.701 1.00 95.44 152 LEU A C 1
ATOM 1191 O O . LEU A 1 152 ? -6.379 8.714 8.839 1.00 95.44 152 LEU A O 1
ATOM 1195 N N . ASP A 1 153 ? -4.400 9.292 7.929 1.00 95.94 153 ASP A N 1
ATOM 1196 C CA . ASP A 1 153 ? -4.961 10.285 7.018 1.00 95.94 153 ASP A CA 1
ATOM 1197 C C . ASP A 1 153 ? -5.542 9.548 5.796 1.00 95.94 153 ASP A C 1
ATOM 1199 O O . ASP A 1 153 ? -4.782 8.875 5.087 1.00 95.94 153 ASP A O 1
ATOM 1203 N N . PRO A 1 154 ? -6.859 9.639 5.525 1.00 95.81 154 PRO A N 1
ATOM 1204 C CA . PRO A 1 154 ? -7.483 8.924 4.414 1.00 95.81 154 PRO A CA 1
ATOM 1205 C C . PRO A 1 154 ? -6.897 9.271 3.041 1.00 95.81 154 PRO A C 1
ATOM 1207 O O . PRO A 1 154 ? -6.897 8.417 2.153 1.00 95.81 154 PRO A O 1
ATOM 1210 N N . SER A 1 155 ? -6.402 10.501 2.857 1.00 97.19 155 SER A N 1
ATOM 1211 C CA . SER A 1 155 ? -5.784 10.930 1.599 1.00 97.19 155 SER A CA 1
ATOM 1212 C C . SER A 1 155 ? -4.449 10.221 1.374 1.00 97.19 155 SER A C 1
ATOM 1214 O O . SER A 1 155 ? -4.204 9.689 0.292 1.00 97.19 155 SER A O 1
ATOM 1216 N N . TYR A 1 156 ? -3.633 10.097 2.423 1.00 98.19 156 TYR A N 1
ATOM 1217 C CA . TYR A 1 156 ? -2.357 9.384 2.361 1.00 98.19 156 TYR A CA 1
ATOM 1218 C C . TYR A 1 156 ? -2.559 7.886 2.169 1.00 98.19 156 TYR A C 1
ATOM 1220 O O . TYR A 1 156 ? -1.792 7.259 1.442 1.00 98.19 156 TYR A O 1
ATOM 1228 N N . VAL A 1 157 ? -3.593 7.303 2.783 1.00 98.50 157 VAL A N 1
ATOM 1229 C CA . VAL A 1 157 ? -3.940 5.886 2.588 1.00 98.50 157 VAL A CA 1
ATOM 1230 C C . VAL A 1 157 ? -4.269 5.612 1.126 1.00 98.50 157 VAL A C 1
ATOM 1232 O O . VAL A 1 157 ? -3.717 4.683 0.542 1.00 98.50 157 VAL A O 1
ATOM 1235 N N . GLN A 1 158 ? -5.143 6.420 0.526 1.00 98.38 158 GLN A N 1
ATOM 1236 C CA . GLN A 1 158 ? -5.520 6.279 -0.879 1.00 98.38 158 GLN A CA 1
ATOM 1237 C C . GLN A 1 158 ? -4.322 6.476 -1.810 1.00 98.38 158 GLN A C 1
ATOM 1239 O O . GLN A 1 158 ? -4.073 5.627 -2.665 1.00 98.38 158 GLN A O 1
ATOM 1244 N N . LEU A 1 159 ? -3.539 7.535 -1.586 1.00 98.44 159 LEU A N 1
ATOM 1245 C CA . LEU A 1 159 ? -2.319 7.810 -2.339 1.00 98.44 159 LEU A CA 1
ATOM 1246 C C . LEU A 1 159 ? -1.342 6.632 -2.261 1.00 98.44 159 LEU A C 1
ATOM 1248 O O . LEU A 1 159 ? -0.919 6.114 -3.292 1.00 98.44 159 LEU A O 1
ATOM 1252 N N . LEU A 1 160 ? -0.983 6.182 -1.057 1.00 98.75 160 LEU A N 1
ATOM 1253 C CA . LEU A 1 160 ? 0.008 5.122 -0.893 1.00 98.75 160 LEU A CA 1
ATOM 1254 C C . LEU A 1 160 ? -0.495 3.784 -1.444 1.00 98.75 160 LEU A C 1
ATOM 1256 O O . LEU A 1 160 ? 0.280 3.048 -2.055 1.00 98.75 160 LEU A O 1
ATOM 1260 N N . ALA A 1 161 ? -1.786 3.479 -1.276 1.00 98.75 161 ALA A N 1
ATOM 1261 C CA . ALA A 1 161 ? -2.394 2.302 -1.881 1.00 98.75 161 ALA A CA 1
ATOM 1262 C C . ALA A 1 161 ? -2.283 2.355 -3.409 1.00 98.75 161 ALA A C 1
ATOM 1264 O O . ALA A 1 161 ? -1.761 1.413 -4.002 1.00 98.75 161 ALA A O 1
ATOM 1265 N N . PHE A 1 162 ? -2.670 3.470 -4.039 1.00 98.62 162 PHE A N 1
ATOM 1266 C CA . PHE A 1 162 ? -2.515 3.650 -5.482 1.00 98.62 162 PHE A CA 1
ATOM 1267 C C . PHE A 1 162 ? -1.057 3.479 -5.920 1.00 98.62 162 PHE A C 1
ATOM 1269 O O . PHE A 1 162 ? -0.784 2.702 -6.826 1.00 98.62 162 PHE A O 1
ATOM 1276 N N . ARG A 1 163 ? -0.095 4.131 -5.252 1.00 98.62 163 ARG A N 1
ATOM 1277 C CA . ARG A 1 163 ? 1.335 4.052 -5.610 1.00 98.62 163 ARG A CA 1
ATOM 1278 C C . ARG A 1 163 ? 1.882 2.623 -5.508 1.00 98.62 163 ARG A C 1
ATOM 1280 O O . ARG A 1 163 ? 2.594 2.183 -6.411 1.00 98.62 163 ARG A O 1
ATOM 1287 N N . HIS A 1 164 ? 1.530 1.881 -4.456 1.00 98.75 164 HIS A N 1
ATOM 1288 C CA . HIS A 1 164 ? 1.910 0.472 -4.331 1.00 98.75 164 HIS A CA 1
ATOM 1289 C C . HIS A 1 164 ? 1.295 -0.386 -5.440 1.00 98.75 164 HIS A C 1
ATOM 1291 O O . HIS A 1 164 ? 2.016 -1.129 -6.108 1.00 98.75 164 HIS A O 1
ATOM 1297 N N . ILE A 1 165 ? -0.016 -0.262 -5.669 1.00 98.69 165 ILE A N 1
ATOM 1298 C CA . ILE A 1 165 ? -0.725 -1.049 -6.684 1.00 98.69 165 ILE A CA 1
ATOM 1299 C C . ILE A 1 165 ? -0.255 -0.705 -8.091 1.00 98.69 165 ILE A C 1
ATOM 1301 O O . ILE A 1 165 ? -0.037 -1.615 -8.875 1.00 98.69 165 ILE A O 1
ATOM 1305 N N . GLN A 1 166 ? -0.006 0.563 -8.398 1.00 98.50 166 GLN A N 1
ATOM 1306 C CA . GLN A 1 166 ? 0.596 1.008 -9.651 1.00 98.50 166 GLN A CA 1
ATOM 1307 C C . GLN A 1 166 ? 1.949 0.329 -9.896 1.00 98.50 166 GLN A C 1
ATOM 1309 O O . GLN A 1 166 ? 2.193 -0.187 -10.984 1.00 98.50 166 GLN A O 1
ATOM 1314 N N . GLY A 1 167 ? 2.831 0.302 -8.889 1.00 98.25 167 GLY A N 1
ATOM 1315 C CA . GLY A 1 167 ? 4.132 -0.355 -9.010 1.00 98.25 167 GLY A CA 1
ATOM 1316 C C . GLY A 1 167 ? 4.006 -1.860 -9.253 1.00 98.25 167 GLY A C 1
ATOM 1317 O O . GLY A 1 167 ? 4.687 -2.398 -10.125 1.00 98.25 167 GLY A O 1
ATOM 1318 N N . PHE A 1 168 ? 3.105 -2.532 -8.533 1.00 98.19 168 PHE A N 1
ATOM 1319 C CA . PHE A 1 168 ? 2.825 -3.955 -8.735 1.00 98.19 168 PHE A CA 1
ATOM 1320 C C . PHE A 1 168 ? 2.164 -4.254 -10.078 1.00 98.19 168 PHE A C 1
ATOM 1322 O O . PHE A 1 168 ? 2.569 -5.199 -10.747 1.00 98.19 168 PHE A O 1
ATOM 1329 N N . PHE A 1 169 ? 1.199 -3.438 -10.493 1.00 97.75 169 PHE A N 1
ATOM 1330 C CA . PHE A 1 169 ? 0.539 -3.541 -11.785 1.00 97.75 169 PHE A CA 1
ATOM 1331 C C . PHE A 1 169 ? 1.566 -3.438 -12.907 1.00 97.75 169 PHE A C 1
ATOM 1333 O O . PHE A 1 169 ? 1.655 -4.344 -13.731 1.00 97.75 169 PHE A O 1
ATOM 1340 N N . SER A 1 170 ? 2.400 -2.393 -12.905 1.00 97.62 170 SER A N 1
ATOM 1341 C CA . SER A 1 170 ? 3.463 -2.242 -13.897 1.00 97.62 170 SER A CA 1
ATOM 1342 C C . SER A 1 170 ? 4.393 -3.449 -13.894 1.00 97.62 170 SER A C 1
ATOM 1344 O O . SER A 1 170 ? 4.664 -3.989 -14.964 1.00 97.62 170 SER A O 1
ATOM 1346 N N . LEU A 1 171 ? 4.823 -3.916 -12.717 1.00 96.69 171 LEU A N 1
ATOM 1347 C CA . LEU A 1 171 ? 5.718 -5.065 -12.577 1.00 96.69 171 LEU A CA 1
ATOM 1348 C C . LEU A 1 171 ? 5.187 -6.333 -13.266 1.00 96.69 171 LEU A C 1
ATOM 1350 O O . LEU A 1 171 ? 5.974 -7.041 -13.891 1.00 96.69 171 LEU A O 1
ATOM 1354 N N . ILE A 1 172 ? 3.887 -6.623 -13.145 1.00 95.62 172 ILE A N 1
ATOM 1355 C CA . ILE A 1 172 ? 3.280 -7.852 -13.691 1.00 95.62 172 ILE A CA 1
ATOM 1356 C C . ILE A 1 172 ? 2.741 -7.702 -15.119 1.00 95.62 172 ILE A C 1
ATOM 1358 O O . ILE A 1 172 ? 2.443 -8.711 -15.749 1.00 95.62 172 ILE A O 1
ATOM 1362 N N . THR A 1 173 ? 2.592 -6.474 -15.626 1.00 95.12 173 THR A N 1
ATOM 1363 C CA . THR A 1 173 ? 1.998 -6.214 -16.953 1.00 95.12 173 THR A CA 1
ATOM 1364 C C . THR A 1 173 ? 2.972 -5.677 -17.992 1.00 95.12 173 THR A C 1
ATOM 1366 O O . THR A 1 173 ? 2.656 -5.711 -19.177 1.00 95.12 173 THR A O 1
ATOM 1369 N N . SER A 1 174 ? 4.129 -5.160 -17.581 1.00 95.88 174 SER A N 1
ATOM 1370 C CA . SER A 1 174 ? 5.124 -4.619 -18.513 1.00 95.88 174 SER A CA 1
ATOM 1371 C C . SER A 1 174 ? 5.982 -5.728 -19.113 1.00 95.88 174 SER A C 1
ATOM 1373 O O . SER A 1 174 ? 6.481 -6.587 -18.384 1.00 95.88 174 SER A O 1
ATOM 1375 N N . ASP A 1 175 ? 6.210 -5.648 -20.421 1.00 93.75 175 ASP A N 1
ATOM 1376 C CA . ASP A 1 175 ? 7.041 -6.597 -21.165 1.00 93.75 175 ASP A CA 1
ATOM 1377 C C . ASP A 1 175 ? 8.528 -6.232 -21.028 1.00 93.75 175 ASP A C 1
ATOM 1379 O O . ASP A 1 175 ? 9.346 -7.025 -20.556 1.00 93.75 175 ASP A O 1
ATOM 1383 N N . ASP A 1 176 ? 8.871 -4.991 -21.388 1.00 95.25 176 ASP A N 1
ATOM 1384 C CA . ASP A 1 176 ? 10.212 -4.424 -21.250 1.00 95.25 176 ASP A CA 1
ATOM 1385 C C . ASP A 1 176 ? 10.119 -2.941 -20.847 1.00 95.25 176 ASP A C 1
ATOM 1387 O O . ASP A 1 176 ? 9.799 -2.083 -21.672 1.00 95.25 176 ASP A O 1
ATOM 1391 N N . PRO A 1 177 ? 10.420 -2.594 -19.585 1.00 95.31 177 PRO A N 1
ATOM 1392 C CA . PRO A 1 177 ? 10.334 -1.222 -19.103 1.00 95.31 177 PRO A CA 1
ATOM 1393 C C . PRO A 1 177 ? 11.435 -0.313 -19.672 1.00 95.31 177 PRO A C 1
ATOM 1395 O O . PRO A 1 177 ? 11.383 0.903 -19.476 1.00 95.31 177 PRO A O 1
ATOM 1398 N N . THR A 1 178 ? 12.463 -0.878 -20.319 1.00 95.38 178 THR A N 1
ATOM 1399 C CA . THR A 1 178 ? 13.579 -0.117 -20.903 1.00 95.38 178 THR A CA 1
ATOM 1400 C C . THR A 1 178 ? 13.229 0.539 -22.233 1.00 95.38 178 THR A C 1
ATOM 1402 O O . THR A 1 178 ? 13.935 1.448 -22.666 1.00 95.38 178 THR A O 1
ATOM 1405 N N . VAL A 1 179 ? 12.094 0.159 -22.820 1.00 93.25 179 VAL A N 1
ATOM 1406 C CA . VAL A 1 179 ? 11.487 0.813 -23.980 1.00 93.25 179 VAL A CA 1
ATOM 1407 C C . VAL A 1 179 ? 10.134 1.408 -23.596 1.00 93.25 179 VAL A C 1
ATOM 1409 O O . VAL A 1 179 ? 9.461 0.941 -22.673 1.00 93.25 179 VAL A O 1
ATOM 1412 N N . ALA A 1 180 ? 9.737 2.478 -24.281 1.00 87.12 180 ALA A N 1
ATOM 1413 C CA . ALA A 1 180 ? 8.541 3.224 -23.917 1.00 87.12 180 ALA A CA 1
ATOM 1414 C C . ALA A 1 180 ? 7.269 2.371 -24.060 1.00 87.12 180 ALA A C 1
ATOM 1416 O O . ALA A 1 180 ? 6.442 2.310 -23.152 1.00 87.12 180 ALA A O 1
ATOM 1417 N N . GLU A 1 181 ? 7.164 1.651 -25.172 1.00 91.81 181 GLU A N 1
ATOM 1418 C CA . GLU A 1 181 ? 6.014 0.834 -25.560 1.00 91.81 181 GLU A CA 1
ATOM 1419 C C . GLU A 1 181 ? 5.864 -0.425 -24.696 1.00 91.81 181 GLU A C 1
ATOM 1421 O O . GLU A 1 181 ? 4.775 -0.992 -24.603 1.00 91.81 181 GLU A O 1
ATOM 1426 N N . GLY A 1 182 ? 6.954 -0.859 -24.056 1.00 93.06 182 GLY A N 1
ATOM 1427 C CA . GLY A 1 182 ? 6.989 -2.044 -23.203 1.00 93.06 182 GLY A CA 1
ATOM 1428 C C . GLY A 1 182 ? 6.602 -1.769 -21.749 1.00 93.06 182 GLY A C 1
ATOM 1429 O O . GLY A 1 182 ? 6.416 -2.719 -20.989 1.00 93.06 182 GLY A O 1
ATOM 1430 N N . THR A 1 183 ? 6.439 -0.499 -21.351 1.00 94.94 183 THR A N 1
ATOM 1431 C CA . THR A 1 183 ? 5.972 -0.126 -20.007 1.00 94.94 183 THR A CA 1
ATOM 1432 C C . THR A 1 183 ? 4.448 -0.028 -19.977 1.00 94.94 183 THR A C 1
ATOM 1434 O O . THR A 1 183 ? 3.847 0.772 -20.691 1.00 94.94 183 THR A O 1
ATOM 1437 N N . ARG A 1 184 ? 3.807 -0.785 -19.086 1.00 96.00 184 ARG A N 1
ATOM 1438 C CA . ARG A 1 184 ? 2.372 -0.673 -18.803 1.00 96.00 184 ARG A CA 1
ATOM 1439 C C . ARG A 1 184 ? 2.143 0.084 -17.502 1.00 96.00 184 ARG A C 1
ATOM 1441 O O . ARG A 1 184 ? 2.783 -0.178 -16.483 1.00 96.00 184 ARG A O 1
ATOM 1448 N N . LEU A 1 185 ? 1.221 1.035 -17.541 1.00 96.44 185 LEU A N 1
ATOM 1449 C CA . LEU A 1 185 ? 0.905 1.939 -16.440 1.00 96.44 185 LEU A CA 1
ATOM 1450 C C . LEU A 1 185 ? -0.600 1.877 -16.179 1.00 96.44 185 LEU A C 1
ATOM 1452 O O . LEU A 1 185 ? -1.370 1.845 -17.136 1.00 96.44 185 LEU A O 1
ATOM 1456 N N . LEU A 1 186 ? -1.008 1.828 -14.910 1.00 97.00 186 LEU A N 1
ATOM 1457 C CA . LEU A 1 186 ? -2.414 1.800 -14.518 1.00 97.00 186 LEU A CA 1
ATOM 1458 C C . LEU A 1 186 ? -3.029 3.205 -14.684 1.00 97.00 186 LEU A C 1
ATOM 1460 O O . LEU A 1 186 ? -2.595 4.146 -14.020 1.00 97.00 186 LEU A O 1
ATOM 1464 N N . PRO A 1 187 ? -4.041 3.382 -15.552 1.00 95.50 187 PRO A N 1
ATOM 1465 C CA . PRO A 1 187 ? -4.751 4.652 -15.648 1.00 95.50 187 PRO A CA 1
ATOM 1466 C C . PRO A 1 187 ? -5.536 4.938 -14.362 1.00 95.50 187 PRO A C 1
ATOM 1468 O O . PRO A 1 187 ? -6.093 4.025 -13.748 1.00 95.50 187 PRO A O 1
ATOM 1471 N N . HIS A 1 188 ? -5.603 6.203 -13.948 1.00 94.06 188 HIS A N 1
ATOM 1472 C CA . HIS A 1 188 ? -6.267 6.581 -12.696 1.00 94.06 188 HIS A CA 1
ATOM 1473 C C . HIS A 1 188 ? -7.788 6.374 -12.777 1.00 94.06 188 HIS A C 1
ATOM 1475 O O . HIS A 1 188 ? -8.426 6.001 -11.797 1.00 94.06 188 HIS A O 1
ATOM 1481 N N . GLU A 1 189 ? -8.372 6.559 -13.958 1.00 96.00 189 GLU A N 1
ATOM 1482 C CA . GLU A 1 189 ? -9.771 6.263 -14.274 1.00 96.00 189 GLU A CA 1
ATOM 1483 C C . GLU A 1 189 ? -10.121 4.775 -14.150 1.00 96.00 189 GLU A C 1
ATOM 1485 O O . GLU A 1 189 ? -11.300 4.425 -14.091 1.00 96.00 189 GLU A O 1
ATOM 1490 N N . HIS A 1 190 ? -9.112 3.901 -14.088 1.00 97.38 190 HIS A N 1
ATOM 1491 C CA . HIS A 1 190 ? -9.296 2.470 -13.893 1.00 97.38 190 HIS A CA 1
ATOM 1492 C C . HIS A 1 190 ? -9.060 2.022 -12.450 1.00 97.38 190 HIS A C 1
ATOM 1494 O O . HIS A 1 190 ? -9.102 0.828 -12.172 1.00 97.38 190 HIS A O 1
ATOM 1500 N N . TRP A 1 191 ? -8.767 2.933 -11.523 1.00 97.56 191 TRP A N 1
ATOM 1501 C CA . TRP A 1 191 ? -8.472 2.587 -10.139 1.00 97.56 191 TRP A CA 1
ATOM 1502 C C . TRP A 1 191 ? -9.666 2.872 -9.232 1.00 97.56 191 TRP A C 1
ATOM 1504 O O . TRP A 1 191 ? -10.119 4.008 -9.103 1.00 97.56 191 TRP A O 1
ATOM 1514 N N . TRP A 1 192 ? -10.140 1.832 -8.549 1.00 98.06 192 TRP A N 1
ATOM 1515 C CA . TRP A 1 192 ? -11.197 1.942 -7.552 1.00 98.06 192 TRP A CA 1
ATOM 1516 C C . TRP A 1 192 ? -10.682 1.571 -6.160 1.00 98.06 192 TRP A C 1
ATOM 1518 O O . TRP A 1 192 ? -10.107 0.497 -5.970 1.00 98.06 192 TRP A O 1
ATOM 1528 N N . PHE A 1 193 ? -10.932 2.435 -5.172 1.00 97.94 193 PHE A N 1
ATOM 1529 C CA . PHE A 1 193 ? -10.611 2.201 -3.763 1.00 97.94 193 PHE A CA 1
ATOM 1530 C C . PHE A 1 193 ? -11.851 1.731 -2.994 1.00 97.94 193 PHE A C 1
ATOM 1532 O O . PHE A 1 193 ? -12.807 2.486 -2.812 1.00 97.94 193 PHE A O 1
ATOM 1539 N N . GLY A 1 194 ? -11.837 0.484 -2.522 1.00 96.06 194 GLY A N 1
ATOM 1540 C CA . GLY A 1 194 ? -12.991 -0.140 -1.876 1.00 96.06 194 GLY A CA 1
ATOM 1541 C C . GLY A 1 194 ? -13.120 0.153 -0.386 1.00 96.06 194 GLY A C 1
ATOM 1542 O O . GLY A 1 194 ? -14.237 0.248 0.131 1.00 96.06 194 GLY A O 1
ATOM 1543 N N . GLY A 1 195 ? -11.994 0.323 0.305 1.00 95.88 195 GLY A N 1
ATOM 1544 C CA . GLY A 1 195 ? -11.981 0.662 1.722 1.00 95.88 195 GLY A CA 1
ATOM 1545 C C . GLY A 1 195 ? -10.651 0.385 2.410 1.00 95.88 195 GLY A C 1
ATOM 1546 O O . GLY A 1 195 ? -9.717 -0.168 1.828 1.00 95.88 195 GLY A O 1
ATOM 1547 N N . SER A 1 196 ? -10.583 0.789 3.678 1.00 96.75 196 SER A N 1
ATOM 1548 C CA . SER A 1 196 ? -9.414 0.637 4.537 1.00 96.75 196 SER A CA 1
ATOM 1549 C C . SER A 1 196 ? -9.843 0.315 5.965 1.00 96.75 196 SER A C 1
ATOM 1551 O O . SER A 1 196 ? -10.718 0.995 6.496 1.00 96.75 196 SER A O 1
ATOM 1553 N N . TYR A 1 197 ? -9.239 -0.704 6.571 1.00 95.88 197 TYR A N 1
ATOM 1554 C CA . TYR A 1 197 ? -9.713 -1.327 7.802 1.00 95.88 197 TYR A CA 1
ATOM 1555 C C . TYR A 1 197 ? -8.552 -1.590 8.771 1.00 95.88 197 TYR A C 1
ATOM 1557 O O . TYR A 1 197 ? -7.556 -2.213 8.373 1.00 95.88 197 TYR A O 1
ATOM 1565 N N . PRO A 1 198 ? -8.664 -1.173 10.046 1.00 95.19 198 PRO A N 1
ATOM 1566 C CA . PRO A 1 198 ? -7.717 -1.575 11.078 1.00 95.19 198 PRO A CA 1
ATOM 1567 C C . PRO A 1 198 ? -7.824 -3.078 11.356 1.00 95.19 198 PRO A C 1
ATOM 1569 O O . PRO A 1 198 ? -8.852 -3.696 11.093 1.00 95.19 198 PRO A O 1
ATOM 1572 N N . HIS A 1 199 ? -6.796 -3.655 11.974 1.00 94.88 199 HIS A N 1
ATOM 1573 C CA . HIS A 1 199 ? -6.735 -5.077 12.329 1.00 94.88 199 HIS A CA 1
ATOM 1574 C C . HIS A 1 199 ? -7.969 -5.577 13.085 1.00 94.88 199 HIS A C 1
ATOM 1576 O O . HIS A 1 199 ? -8.465 -6.672 12.829 1.00 94.88 199 HIS A O 1
ATOM 1582 N N . LEU A 1 200 ? -8.486 -4.776 14.019 1.00 93.12 200 LEU A N 1
ATOM 1583 C CA . LEU A 1 200 ? -9.672 -5.128 14.808 1.00 93.12 200 LEU A CA 1
ATOM 1584 C C . LEU A 1 200 ? -10.948 -5.281 13.969 1.00 93.12 200 LEU A C 1
ATOM 1586 O O . LEU A 1 200 ? -11.964 -5.710 14.501 1.00 93.12 200 LEU A O 1
ATOM 1590 N N . ASP A 1 201 ? -10.895 -4.927 12.689 1.00 94.69 201 ASP A N 1
ATOM 1591 C CA . ASP A 1 201 ? -12.033 -4.851 11.787 1.00 94.69 201 ASP A CA 1
ATOM 1592 C C . ASP A 1 201 ? -11.790 -5.580 10.454 1.00 94.69 201 ASP A C 1
ATOM 1594 O O . ASP A 1 201 ? -12.477 -5.363 9.459 1.00 94.69 201 ASP A O 1
ATOM 1598 N N . TRP A 1 202 ? -10.791 -6.463 10.400 1.00 94.94 202 TRP A N 1
ATOM 1599 C CA . TRP A 1 202 ? -10.548 -7.295 9.218 1.00 94.94 202 TRP A CA 1
ATOM 1600 C C . TRP A 1 202 ? -11.662 -8.311 8.951 1.00 94.94 202 TRP A C 1
ATOM 1602 O O . TRP A 1 202 ? -11.768 -8.820 7.841 1.00 94.94 202 TRP A O 1
ATOM 1612 N N . GLY A 1 203 ? -12.496 -8.604 9.947 1.00 94.31 203 GLY A N 1
ATOM 1613 C CA . GLY A 1 203 ? -13.668 -9.468 9.839 1.00 94.31 203 GLY A CA 1
ATOM 1614 C C . GLY A 1 203 ? -14.903 -8.738 9.320 1.00 94.31 203 GLY A C 1
ATOM 1615 O O . GLY A 1 203 ? -15.985 -9.320 9.301 1.00 94.31 203 GLY A O 1
ATOM 1616 N N . ASN A 1 204 ? -14.764 -7.474 8.904 1.00 94.50 204 ASN A N 1
ATOM 1617 C CA . ASN A 1 204 ? -15.860 -6.697 8.355 1.00 94.50 204 ASN A CA 1
ATOM 1618 C C . ASN A 1 204 ? -16.538 -7.438 7.191 1.00 94.50 204 ASN A C 1
ATOM 1620 O O . ASN A 1 204 ? -15.884 -7.906 6.257 1.00 94.50 204 ASN A O 1
ATOM 1624 N N . VAL A 1 205 ? -17.869 -7.495 7.213 1.00 94.69 205 VAL A N 1
ATOM 1625 C CA . VAL A 1 205 ? -18.662 -8.209 6.198 1.00 94.69 205 VAL A CA 1
ATOM 1626 C C . VAL A 1 205 ? -18.318 -7.798 4.771 1.00 94.69 205 VAL A C 1
ATOM 1628 O O . VAL A 1 205 ? -18.335 -8.631 3.873 1.00 94.69 205 VAL A O 1
ATOM 1631 N N . ARG A 1 206 ? -17.935 -6.535 4.552 1.00 94.81 206 ARG A N 1
ATOM 1632 C CA . ARG A 1 206 ? -17.586 -6.023 3.228 1.00 94.81 206 ARG A CA 1
ATOM 1633 C C . ARG A 1 206 ? -16.284 -6.613 2.687 1.00 94.81 206 ARG A C 1
ATOM 1635 O O . ARG A 1 206 ? -16.244 -6.981 1.517 1.00 94.81 206 ARG A O 1
ATOM 1642 N N . ILE A 1 207 ? -15.236 -6.707 3.510 1.00 94.12 207 ILE A N 1
ATOM 1643 C CA . ILE A 1 207 ? -13.958 -7.295 3.079 1.00 94.12 207 ILE A CA 1
ATOM 1644 C C . ILE A 1 207 ? -14.058 -8.822 2.990 1.00 94.12 207 ILE A C 1
ATOM 1646 O O . ILE A 1 207 ? -13.520 -9.391 2.042 1.00 94.12 207 ILE A O 1
ATOM 1650 N N . LYS A 1 208 ? -14.807 -9.475 3.895 1.00 95.50 208 LYS A N 1
ATOM 1651 C CA . LYS A 1 208 ? -15.074 -10.924 3.829 1.00 95.50 208 LYS A CA 1
ATOM 1652 C C . LYS A 1 208 ? -15.821 -11.298 2.547 1.00 95.50 208 LYS A C 1
ATOM 1654 O O . LYS A 1 208 ? -15.379 -12.189 1.829 1.00 95.50 208 LYS A O 1
ATOM 1659 N N . GLU A 1 209 ? -16.896 -10.575 2.228 1.00 96.31 209 GLU A N 1
ATOM 1660 C CA . GLU A 1 209 ? -17.660 -10.771 0.991 1.00 96.31 209 GLU A CA 1
ATOM 1661 C C . GLU A 1 209 ? -16.775 -10.574 -0.243 1.00 96.31 209 GLU A C 1
ATOM 1663 O O . GLU A 1 209 ? -16.787 -11.390 -1.163 1.00 96.31 209 GLU A O 1
ATOM 1668 N N . MET A 1 210 ? -15.967 -9.510 -0.263 1.00 96.62 210 MET A N 1
ATOM 1669 C CA . MET A 1 210 ? -15.084 -9.247 -1.394 1.00 96.62 210 MET A CA 1
ATOM 1670 C C . MET A 1 210 ? -14.046 -10.366 -1.566 1.00 96.62 210 MET A C 1
ATOM 1672 O O . MET A 1 210 ? -13.894 -10.883 -2.671 1.00 96.62 210 MET A O 1
ATOM 1676 N N . ALA A 1 211 ? -13.392 -10.795 -0.480 1.00 96.38 211 ALA A N 1
ATOM 1677 C CA . ALA A 1 211 ? -12.430 -11.898 -0.495 1.00 96.38 211 ALA A CA 1
ATOM 1678 C C . ALA A 1 211 ? -13.053 -13.213 -0.992 1.00 96.38 211 ALA A C 1
ATOM 1680 O O . ALA A 1 211 ? -12.409 -13.942 -1.744 1.00 96.38 211 ALA A O 1
ATOM 1681 N N . GLN A 1 212 ? -14.309 -13.489 -0.626 1.00 96.62 212 GLN A N 1
ATOM 1682 C CA . GLN A 1 212 ? -15.053 -14.654 -1.102 1.00 96.62 212 GLN A CA 1
ATOM 1683 C C . GLN A 1 212 ? -15.347 -14.581 -2.608 1.00 96.62 212 GLN A C 1
ATOM 1685 O O . GLN A 1 212 ? -15.123 -15.554 -3.325 1.00 96.62 212 GLN A O 1
ATOM 1690 N N . ARG A 1 213 ? -15.811 -13.432 -3.118 1.00 96.38 213 ARG A N 1
ATOM 1691 C CA . ARG A 1 213 ? -16.124 -13.257 -4.552 1.00 96.38 213 ARG A CA 1
ATOM 1692 C C . ARG A 1 213 ? -14.908 -13.458 -5.456 1.00 96.38 213 ARG A C 1
ATOM 1694 O O . ARG A 1 213 ? -15.055 -13.957 -6.569 1.00 96.38 213 ARG A O 1
ATOM 1701 N N . VAL A 1 214 ? -13.721 -13.083 -4.979 1.00 96.88 214 VAL A N 1
ATOM 1702 C CA . VAL A 1 214 ? -12.464 -13.174 -5.741 1.00 96.88 214 VAL A CA 1
ATOM 1703 C C . VAL A 1 214 ? -11.624 -14.394 -5.358 1.00 96.88 214 VAL A C 1
ATOM 1705 O O . VAL A 1 214 ? -10.461 -14.485 -5.743 1.00 96.88 214 VAL A O 1
ATOM 1708 N N . GLU A 1 215 ? -12.163 -15.328 -4.569 1.00 95.62 215 GLU A N 1
ATOM 1709 C CA . GLU A 1 215 ? -11.434 -16.509 -4.077 1.00 95.62 215 GLU A CA 1
ATOM 1710 C C . GLU A 1 215 ? -10.924 -17.388 -5.223 1.00 95.62 215 GLU A C 1
ATOM 1712 O O . GLU A 1 215 ? -9.773 -17.810 -5.216 1.00 95.62 215 GLU A O 1
ATOM 1717 N N . ALA A 1 216 ? -11.759 -17.597 -6.242 1.00 95.19 216 ALA A N 1
ATOM 1718 C CA . ALA A 1 216 ? -11.447 -18.445 -7.392 1.00 95.19 216 ALA A CA 1
ATOM 1719 C C . ALA A 1 216 ? -10.733 -17.711 -8.544 1.00 95.19 216 ALA A C 1
ATOM 1721 O O . ALA A 1 216 ? -10.545 -18.288 -9.615 1.00 95.19 216 ALA A O 1
ATOM 1722 N N . TRP A 1 217 ? -10.395 -16.430 -8.373 1.00 96.69 217 TRP A N 1
ATOM 1723 C CA . TRP A 1 217 ? -9.745 -15.639 -9.418 1.00 96.69 217 TRP A CA 1
ATOM 1724 C C . TRP A 1 217 ? -8.270 -16.019 -9.558 1.00 96.69 217 TRP A C 1
ATOM 1726 O O . TRP A 1 217 ? -7.607 -16.390 -8.586 1.00 96.69 217 TRP A O 1
ATOM 1736 N N . GLU A 1 218 ? -7.735 -15.895 -10.772 1.00 95.44 218 GLU A N 1
ATOM 1737 C CA . GLU A 1 218 ? -6.309 -16.112 -11.013 1.00 95.44 218 GLU A CA 1
ATOM 1738 C C . GLU A 1 218 ? -5.498 -15.100 -10.201 1.00 95.44 218 GLU A C 1
ATOM 1740 O O . GLU A 1 218 ? -5.875 -13.937 -10.115 1.00 95.44 218 GLU A O 1
ATOM 1745 N N . THR A 1 219 ? -4.395 -15.524 -9.587 1.00 95.81 219 THR A N 1
ATOM 1746 C CA . THR A 1 219 ? -3.605 -14.671 -8.689 1.00 95.81 219 THR A CA 1
ATOM 1747 C C . THR A 1 219 ? -2.226 -14.404 -9.302 1.00 95.81 219 THR A C 1
ATOM 1749 O O . THR A 1 219 ? -1.267 -15.091 -8.949 1.00 95.81 219 THR A O 1
ATOM 1752 N N . PRO A 1 220 ? -2.087 -13.431 -10.228 1.00 94.19 220 PRO A N 1
ATOM 1753 C CA . PRO A 1 220 ? -0.793 -13.066 -10.818 1.00 94.19 220 PRO A CA 1
ATOM 1754 C C . PRO A 1 220 ? 0.234 -12.584 -9.791 1.00 94.19 220 PRO A C 1
ATOM 1756 O O . PRO A 1 220 ? 1.436 -12.620 -10.053 1.00 94.19 220 PRO A O 1
ATOM 1759 N N . LEU A 1 221 ? -0.223 -12.087 -8.640 1.00 95.06 221 LEU A N 1
ATOM 1760 C CA . LEU A 1 221 ? 0.643 -11.543 -7.609 1.00 95.06 221 LEU A CA 1
ATOM 1761 C C . LEU A 1 221 ? 0.106 -11.909 -6.230 1.00 95.06 221 LEU A C 1
ATOM 1763 O O . LEU A 1 221 ? -0.994 -11.506 -5.866 1.00 95.06 221 LEU A O 1
ATOM 1767 N N . ASN A 1 222 ? 0.919 -12.623 -5.458 1.00 95.75 222 ASN A N 1
ATOM 1768 C CA . ASN A 1 222 ? 0.749 -12.790 -4.020 1.00 95.75 222 ASN A CA 1
ATOM 1769 C C . ASN A 1 222 ? 2.116 -12.598 -3.358 1.00 95.75 222 ASN A C 1
ATOM 1771 O O . ASN A 1 222 ? 3.039 -13.385 -3.567 1.00 95.75 222 ASN A O 1
ATOM 1775 N N . ILE A 1 223 ? 2.269 -11.503 -2.623 1.00 94.75 223 ILE A N 1
ATOM 1776 C CA . ILE A 1 223 ? 3.514 -11.103 -1.980 1.00 94.75 223 ILE A CA 1
ATOM 1777 C C . ILE A 1 223 ? 3.282 -11.073 -0.484 1.00 94.75 223 ILE A C 1
ATOM 1779 O O . ILE A 1 223 ? 2.460 -10.307 0.011 1.00 94.75 223 ILE A O 1
ATOM 1783 N N . VAL A 1 224 ? 4.112 -11.823 0.232 1.00 95.12 224 VAL A N 1
ATOM 1784 C CA . VAL A 1 224 ? 4.317 -11.688 1.671 1.00 95.12 224 VAL A CA 1
ATOM 1785 C C . VAL A 1 224 ? 5.801 -11.407 1.865 1.00 95.12 224 VAL A C 1
ATOM 1787 O O . VAL A 1 224 ? 6.649 -12.245 1.574 1.00 95.12 224 VAL A O 1
ATOM 1790 N N . THR A 1 225 ? 6.131 -10.196 2.304 1.00 95.00 225 THR A N 1
ATOM 1791 C CA . THR A 1 225 ? 7.519 -9.761 2.511 1.00 95.00 225 TH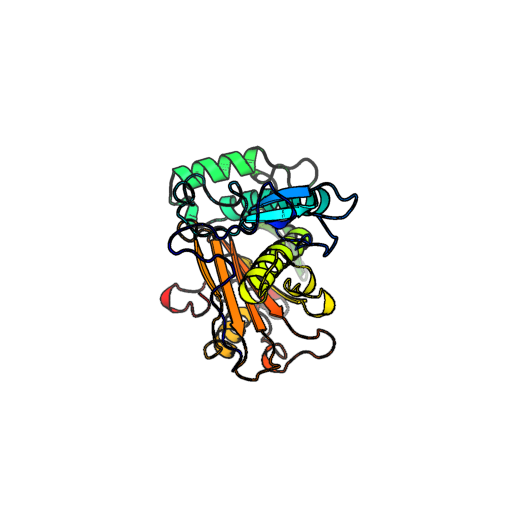R A CA 1
ATOM 1792 C C . THR A 1 225 ? 7.650 -9.067 3.862 1.00 95.00 225 THR A C 1
ATOM 1794 O O . THR A 1 225 ? 6.681 -8.943 4.617 1.00 95.00 225 THR A O 1
ATOM 1797 N N . ALA A 1 226 ? 8.865 -8.643 4.199 1.00 94.94 226 ALA A N 1
ATOM 1798 C CA . ALA A 1 226 ? 9.152 -7.947 5.444 1.00 94.94 226 ALA A CA 1
ATOM 1799 C C . ALA A 1 226 ? 8.663 -8.722 6.687 1.00 94.94 226 ALA A C 1
ATOM 1801 O O . ALA A 1 226 ? 8.025 -8.140 7.556 1.00 94.94 226 ALA A O 1
ATOM 1802 N N . ASN A 1 227 ? 8.865 -10.044 6.756 1.00 93.69 227 ASN A N 1
ATOM 1803 C CA . ASN A 1 227 ? 8.357 -10.906 7.842 1.00 93.69 227 ASN A CA 1
ATOM 1804 C C . ASN A 1 227 ? 6.838 -10.759 8.105 1.00 93.69 227 ASN A C 1
ATOM 1806 O O . ASN A 1 227 ? 6.364 -10.788 9.249 1.00 93.69 227 ASN A O 1
ATOM 1810 N N . GLY A 1 228 ? 6.071 -10.542 7.033 1.00 94.94 228 GLY A N 1
ATOM 1811 C CA . GLY A 1 228 ? 4.625 -10.340 7.071 1.00 94.94 228 GLY A CA 1
ATOM 1812 C C . GLY A 1 228 ? 4.189 -8.926 7.463 1.00 94.94 228 GLY A C 1
ATOM 1813 O O . GLY A 1 228 ? 2.996 -8.704 7.617 1.00 94.94 228 GLY A O 1
ATOM 1814 N N . PHE A 1 229 ? 5.107 -7.965 7.630 1.00 97.12 229 PHE A N 1
ATOM 1815 C CA . PHE A 1 229 ? 4.755 -6.548 7.817 1.00 97.12 229 PHE A CA 1
ATOM 1816 C C . PHE A 1 229 ? 4.326 -5.865 6.513 1.00 97.12 229 PHE A C 1
ATOM 1818 O O . PHE A 1 229 ? 3.830 -4.742 6.548 1.00 97.12 229 PHE A O 1
ATOM 1825 N N . PHE A 1 230 ? 4.480 -6.528 5.369 1.00 97.94 230 PHE A N 1
ATOM 1826 C CA . PHE A 1 230 ? 3.896 -6.075 4.118 1.00 97.94 230 PHE A CA 1
ATOM 1827 C C . PHE A 1 230 ? 3.331 -7.262 3.347 1.00 97.94 230 PHE A C 1
ATOM 1829 O O . PHE A 1 230 ? 4.060 -8.219 3.061 1.00 97.94 230 PHE A O 1
ATOM 1836 N N . LYS A 1 231 ? 2.053 -7.175 2.975 1.00 98.06 231 LYS A N 1
ATOM 1837 C CA . LYS A 1 231 ? 1.430 -8.121 2.050 1.00 98.06 231 LYS A CA 1
ATOM 1838 C C . LYS A 1 231 ? 0.737 -7.387 0.914 1.00 98.06 231 LYS A C 1
ATOM 1840 O O . LYS A 1 231 ? 0.199 -6.298 1.116 1.00 98.06 231 LYS A O 1
ATOM 1845 N N . ALA A 1 232 ? 0.741 -7.989 -0.265 1.00 98.44 232 ALA A N 1
ATOM 1846 C CA . ALA A 1 232 ? 0.002 -7.507 -1.419 1.00 98.44 232 ALA A CA 1
ATOM 1847 C C . ALA A 1 232 ? -0.535 -8.685 -2.222 1.00 98.44 232 ALA A C 1
ATOM 1849 O O . ALA A 1 232 ? 0.177 -9.663 -2.433 1.00 98.44 232 ALA A O 1
ATOM 1850 N N . VAL A 1 233 ? -1.762 -8.565 -2.711 1.00 98.25 233 VAL A N 1
ATOM 1851 C CA . VAL A 1 233 ? -2.360 -9.531 -3.629 1.00 98.25 233 VAL A CA 1
ATOM 1852 C C . VAL A 1 233 ? -3.009 -8.782 -4.786 1.00 98.25 233 VAL A C 1
ATOM 1854 O O . VAL A 1 233 ? -3.646 -7.749 -4.571 1.00 98.25 233 VAL A O 1
ATOM 1857 N N . ILE A 1 234 ? -2.840 -9.285 -6.006 1.00 98.44 234 ILE A N 1
ATOM 1858 C CA . ILE A 1 234 ? -3.630 -8.892 -7.176 1.00 98.44 234 ILE A CA 1
ATOM 1859 C C . ILE A 1 234 ? -4.242 -10.165 -7.745 1.00 98.44 234 ILE A C 1
ATOM 1861 O O . ILE A 1 234 ? -3.531 -11.149 -7.954 1.00 98.44 234 ILE A O 1
ATOM 1865 N N . ARG A 1 235 ? -5.555 -10.135 -7.985 1.00 97.75 235 ARG A N 1
ATOM 1866 C CA . ARG A 1 235 ? -6.314 -11.225 -8.602 1.00 97.75 235 ARG A CA 1
ATOM 1867 C C . ARG A 1 235 ? -7.025 -10.747 -9.860 1.00 97.75 235 ARG A C 1
ATOM 1869 O O . ARG A 1 235 ? -7.529 -9.630 -9.883 1.00 97.75 235 ARG A O 1
ATOM 1876 N N . CYS A 1 236 ? -7.108 -11.586 -10.878 1.00 96.75 236 CYS A N 1
ATOM 1877 C CA . CYS A 1 236 ? -7.735 -11.289 -12.160 1.00 96.75 236 CYS A CA 1
ATOM 1878 C C . CYS A 1 236 ? -8.964 -12.171 -12.358 1.00 96.75 236 CYS A C 1
ATOM 1880 O O . CYS A 1 236 ? -8.896 -13.393 -12.194 1.00 96.75 236 CYS A O 1
ATOM 1882 N N . ALA A 1 237 ? -10.081 -11.555 -12.738 1.00 96.56 237 ALA A N 1
ATOM 1883 C CA . ALA A 1 237 ? -11.263 -12.303 -13.126 1.00 96.56 237 ALA A CA 1
ATOM 1884 C C . ALA A 1 237 ? -10.952 -13.221 -14.333 1.00 96.56 237 ALA A C 1
ATOM 1886 O O . ALA A 1 237 ? -10.109 -12.889 -15.169 1.00 96.56 237 ALA A O 1
ATOM 1887 N N . PRO A 1 238 ? -11.612 -14.387 -14.444 1.00 92.06 238 PRO A N 1
ATOM 1888 C CA . PRO A 1 238 ? -11.268 -15.414 -15.436 1.00 92.06 238 PRO A CA 1
ATOM 1889 C C . PRO A 1 238 ? -11.544 -15.001 -16.894 1.00 92.06 238 PRO A C 1
ATOM 1891 O O . PRO A 1 238 ? -11.061 -15.633 -17.836 1.00 92.06 238 PRO A O 1
ATOM 1894 N N . ASN A 1 239 ? -12.335 -13.953 -17.109 1.00 88.25 239 ASN A N 1
ATOM 1895 C CA . ASN A 1 239 ? -12.579 -13.363 -18.418 1.00 88.25 239 ASN A CA 1
ATOM 1896 C C . ASN A 1 239 ? -11.405 -12.466 -18.842 1.00 88.25 239 ASN A C 1
ATOM 1898 O O . ASN A 1 239 ? -10.919 -11.646 -18.074 1.00 88.25 239 ASN A O 1
ATOM 1902 N N . ALA A 1 240 ? -10.991 -12.567 -20.110 1.00 80.25 240 ALA A N 1
ATOM 1903 C CA . ALA A 1 240 ? -9.797 -11.879 -20.624 1.00 80.25 240 ALA A CA 1
ATOM 1904 C C . ALA A 1 240 ? -9.819 -10.344 -20.460 1.00 80.25 240 ALA A C 1
ATOM 1906 O O . ALA A 1 240 ? -8.763 -9.737 -20.331 1.00 80.25 240 ALA A O 1
ATOM 1907 N N . ASN A 1 241 ? -11.011 -9.741 -20.434 1.00 84.38 241 ASN A N 1
ATOM 1908 C CA . ASN A 1 241 ? -11.224 -8.303 -20.225 1.00 84.38 241 ASN A CA 1
ATOM 1909 C C . ASN A 1 241 ? -11.923 -8.020 -18.886 1.00 84.38 241 ASN A C 1
ATOM 1911 O O . ASN A 1 241 ? -12.671 -7.054 -18.754 1.00 84.38 241 ASN A O 1
ATOM 1915 N N . GLY A 1 242 ? -11.771 -8.933 -17.930 1.00 91.50 242 GLY A N 1
ATOM 1916 C CA . GLY A 1 242 ? -12.392 -8.841 -16.625 1.00 91.50 242 GLY A CA 1
ATOM 1917 C C . GLY A 1 242 ? -11.724 -7.832 -15.703 1.00 91.50 242 GLY A C 1
ATOM 1918 O O . GLY A 1 242 ? -10.567 -7.461 -15.915 1.00 91.50 242 GLY A O 1
ATOM 1919 N N . PRO A 1 243 ? -12.439 -7.405 -14.653 1.00 96.94 243 PRO A N 1
ATOM 1920 C CA . PRO A 1 243 ? -11.869 -6.542 -13.636 1.00 96.94 243 PRO A CA 1
ATOM 1921 C C . PRO A 1 243 ? -10.802 -7.279 -12.826 1.00 96.94 243 PRO A C 1
ATOM 1923 O O . PRO A 1 243 ? -10.792 -8.511 -12.739 1.00 96.94 243 PRO A O 1
ATOM 1926 N N . TRP A 1 244 ? -9.888 -6.527 -12.222 1.00 98.00 244 TRP A N 1
ATOM 1927 C CA . TRP A 1 244 ? -8.925 -7.082 -11.276 1.00 98.00 244 TRP A CA 1
ATOM 1928 C C . TRP A 1 244 ? -9.262 -6.613 -9.873 1.00 98.00 244 TRP A C 1
ATOM 1930 O O . TRP A 1 244 ? -9.836 -5.547 -9.667 1.00 98.00 244 TRP A O 1
ATOM 1940 N N . PHE A 1 245 ? -8.885 -7.419 -8.901 1.00 98.44 245 PHE A N 1
ATOM 1941 C CA . PHE A 1 245 ? -8.973 -7.131 -7.487 1.00 98.44 245 PHE A CA 1
ATOM 1942 C C . PHE A 1 245 ? -7.570 -6.906 -6.944 1.00 98.44 245 PHE A C 1
ATOM 1944 O O . PHE A 1 245 ? -6.627 -7.577 -7.362 1.00 98.44 245 PHE A O 1
ATOM 1951 N N . TRP A 1 246 ? -7.434 -6.002 -5.982 1.00 98.62 246 TRP A N 1
ATOM 1952 C CA . TRP A 1 246 ? -6.194 -5.841 -5.242 1.00 98.62 246 TRP A CA 1
ATOM 1953 C C . TRP A 1 246 ? -6.454 -5.685 -3.750 1.00 98.62 246 TRP A C 1
ATOM 1955 O O . TRP A 1 246 ? -7.467 -5.117 -3.337 1.00 98.62 246 TRP A O 1
ATOM 1965 N N . ALA A 1 247 ? -5.501 -6.136 -2.937 1.00 98.62 247 ALA A N 1
ATOM 1966 C CA . ALA A 1 247 ? -5.453 -5.795 -1.525 1.00 98.62 247 ALA A CA 1
ATOM 1967 C C . ALA A 1 247 ? -4.024 -5.637 -1.012 1.00 98.62 247 ALA A C 1
ATOM 1969 O O . ALA A 1 247 ? -3.076 -6.222 -1.536 1.00 98.62 247 ALA A O 1
ATOM 1970 N N . LEU A 1 248 ? -3.893 -4.823 0.030 1.00 98.75 248 LEU A N 1
ATOM 1971 C CA . LEU A 1 248 ? -2.648 -4.509 0.715 1.00 98.75 248 LEU A CA 1
ATOM 1972 C C . LEU A 1 248 ? -2.836 -4.699 2.216 1.00 98.75 248 LEU A C 1
ATOM 1974 O O . LEU A 1 248 ? -3.857 -4.290 2.767 1.00 98.75 248 LEU A O 1
ATOM 1978 N N . GLU A 1 249 ? -1.826 -5.252 2.877 1.00 98.50 249 GLU A N 1
ATOM 1979 C CA . GLU A 1 249 ? -1.698 -5.256 4.333 1.00 98.50 249 GLU A CA 1
ATOM 1980 C C . GLU A 1 249 ? -0.419 -4.519 4.723 1.00 98.50 249 GLU A C 1
ATOM 1982 O O . GLU A 1 249 ? 0.674 -4.847 4.252 1.00 98.50 249 GLU A O 1
ATOM 1987 N N . TRP A 1 250 ? -0.555 -3.531 5.602 1.00 98.56 250 TRP A N 1
ATOM 1988 C CA . TRP A 1 250 ? 0.552 -2.746 6.126 1.00 98.56 250 TRP A CA 1
ATOM 1989 C C . TRP A 1 250 ? 0.737 -3.011 7.609 1.00 98.56 250 TRP A C 1
ATOM 1991 O O . TRP A 1 250 ? -0.195 -2.915 8.408 1.00 98.56 250 TRP A O 1
ATOM 2001 N N . ASN A 1 251 ? 1.976 -3.327 7.964 1.00 98.06 251 ASN A N 1
ATOM 2002 C CA . ASN A 1 251 ? 2.483 -3.482 9.316 1.00 98.06 251 ASN A CA 1
ATOM 2003 C C . ASN A 1 251 ? 1.614 -4.356 10.232 1.00 98.06 251 ASN A C 1
ATOM 2005 O O . ASN A 1 251 ? 1.548 -4.103 11.434 1.00 98.06 251 ASN A O 1
ATOM 2009 N N . LYS A 1 252 ? 0.948 -5.380 9.677 1.00 96.44 252 LYS A N 1
ATOM 2010 C CA . LYS A 1 252 ? 0.014 -6.279 10.385 1.00 96.44 252 LYS A CA 1
ATOM 2011 C C . LYS A 1 252 ? -1.154 -5.560 11.071 1.00 96.44 252 LYS A C 1
ATOM 2013 O O . LYS A 1 252 ? -1.771 -6.116 11.971 1.00 96.44 252 LYS A O 1
ATOM 2018 N N . SER A 1 253 ? -1.431 -4.310 10.708 1.00 96.69 253 SER A N 1
ATOM 2019 C CA . SER A 1 253 ? -2.362 -3.456 11.449 1.00 96.69 253 SER A CA 1
ATOM 2020 C C . SER A 1 253 ? -3.421 -2.808 10.582 1.00 96.69 253 SER A C 1
ATOM 2022 O O . SER A 1 253 ? -4.472 -2.437 11.096 1.00 96.69 253 SER A O 1
ATOM 2024 N N . TRP A 1 254 ? -3.172 -2.690 9.280 1.00 97.12 254 TRP A N 1
ATOM 2025 C CA . TRP A 1 254 ? -4.085 -2.024 8.370 1.00 97.12 254 TRP A CA 1
ATOM 2026 C C . TRP A 1 254 ? -4.224 -2.801 7.070 1.00 97.12 254 TRP A C 1
ATOM 2028 O O . TRP A 1 254 ? -3.220 -3.203 6.486 1.00 97.12 254 TRP A O 1
ATOM 2038 N N . ARG A 1 255 ? -5.459 -2.998 6.606 1.00 97.19 255 ARG A N 1
ATOM 2039 C CA . ARG A 1 255 ? -5.761 -3.583 5.296 1.00 97.19 255 ARG A CA 1
ATOM 2040 C C . ARG A 1 255 ? -6.480 -2.577 4.431 1.00 97.19 255 ARG A C 1
ATOM 2042 O O . ARG A 1 255 ? -7.357 -1.870 4.908 1.00 97.19 255 ARG A O 1
ATOM 2049 N N . SER A 1 256 ? -6.142 -2.540 3.154 1.00 98.19 256 SER A N 1
ATOM 2050 C CA . SER A 1 256 ? -6.923 -1.828 2.146 1.00 98.19 256 SER A CA 1
ATOM 2051 C C . SER A 1 256 ? -7.184 -2.741 0.966 1.00 98.19 256 SER A C 1
ATOM 2053 O O . SER A 1 256 ? -6.395 -3.646 0.701 1.00 98.19 256 SER A O 1
ATOM 2055 N N . PHE A 1 257 ? -8.297 -2.521 0.280 1.00 98.31 257 PHE A N 1
ATOM 2056 C CA . PHE A 1 257 ? -8.627 -3.273 -0.921 1.00 98.31 257 PHE A CA 1
ATOM 2057 C C . PHE A 1 257 ? -9.322 -2.387 -1.945 1.00 98.31 257 PHE A C 1
ATOM 2059 O O . PHE A 1 257 ? -9.849 -1.318 -1.618 1.00 98.31 257 PHE A O 1
ATOM 2066 N N . GLY A 1 258 ? -9.366 -2.870 -3.177 1.00 98.31 258 GLY A N 1
ATOM 2067 C CA . GLY A 1 258 ? -10.096 -2.236 -4.256 1.00 98.31 258 GLY A CA 1
ATOM 2068 C C . GLY A 1 258 ? -10.051 -3.062 -5.529 1.00 98.31 258 GLY A C 1
ATOM 2069 O O . GLY A 1 258 ? -9.893 -4.283 -5.490 1.00 98.31 258 GLY A O 1
ATOM 2070 N N . GLY A 1 259 ? -10.215 -2.385 -6.659 1.00 98.25 259 GLY A N 1
ATOM 2071 C CA . GLY A 1 259 ? -10.237 -3.018 -7.966 1.00 98.25 259 GLY A CA 1
ATOM 2072 C C . GLY A 1 259 ? -9.557 -2.185 -9.041 1.00 98.25 259 GLY A C 1
ATOM 2073 O O . GLY A 1 259 ? -9.245 -1.009 -8.834 1.00 98.25 259 GLY A O 1
ATOM 2074 N N . ILE A 1 260 ? -9.299 -2.843 -10.169 1.00 98.25 260 ILE A N 1
ATOM 2075 C CA . ILE A 1 260 ? -8.817 -2.244 -11.409 1.00 98.25 260 ILE A CA 1
ATOM 2076 C C . ILE A 1 260 ? -9.823 -2.574 -12.512 1.00 98.25 260 ILE A C 1
ATOM 2078 O O . ILE A 1 260 ? -9.957 -3.734 -12.904 1.00 98.25 260 ILE A O 1
ATOM 2082 N N . PHE A 1 261 ? -10.556 -1.566 -12.965 1.00 97.19 261 PHE A N 1
ATOM 2083 C CA . PHE A 1 261 ? -11.581 -1.627 -14.007 1.00 97.19 261 PHE A CA 1
ATOM 2084 C C . PHE A 1 261 ? -12.016 -0.203 -14.356 1.00 97.19 261 PHE A C 1
ATOM 2086 O O . PHE A 1 261 ? -11.836 0.696 -13.542 1.00 97.19 261 PHE A O 1
ATOM 2093 N N . ASP A 1 262 ? -12.632 0.005 -15.520 1.00 95.81 262 ASP A N 1
ATOM 2094 C CA . ASP A 1 262 ? -13.237 1.295 -15.868 1.00 95.81 262 ASP A CA 1
ATOM 2095 C C . ASP A 1 262 ? -14.259 1.729 -14.805 1.00 95.81 262 ASP A C 1
ATOM 2097 O O . ASP A 1 262 ? -15.340 1.151 -14.681 1.00 95.81 262 ASP A O 1
ATOM 2101 N N . THR A 1 263 ? -13.912 2.758 -14.030 1.00 94.31 263 THR A N 1
ATOM 2102 C CA . THR A 1 263 ? -14.725 3.235 -12.903 1.00 94.31 263 THR A CA 1
ATOM 2103 C C . THR A 1 263 ? -16.060 3.844 -13.329 1.00 94.31 263 THR A C 1
ATOM 2105 O O . THR A 1 263 ? -16.950 3.989 -12.491 1.00 94.31 263 THR A O 1
ATOM 2108 N N . GLN A 1 264 ? -16.258 4.139 -14.619 1.00 94.19 264 GLN A N 1
ATOM 2109 C CA . GLN A 1 264 ? -17.568 4.521 -15.154 1.00 94.19 264 GLN A CA 1
ATOM 2110 C C . GLN A 1 264 ? -18.514 3.316 -15.278 1.00 94.19 264 GLN A C 1
ATOM 2112 O O . GLN A 1 264 ? -19.732 3.484 -15.281 1.00 94.19 264 GLN A O 1
ATOM 2117 N N . ASN A 1 265 ? -17.963 2.101 -15.325 1.00 92.31 265 ASN A N 1
ATOM 2118 C CA . ASN A 1 265 ? -18.672 0.845 -15.535 1.00 92.31 265 ASN A CA 1
ATOM 2119 C C . ASN A 1 265 ? -18.341 -0.157 -14.420 1.00 92.31 265 ASN A C 1
ATOM 2121 O O . ASN A 1 265 ? -17.634 -1.143 -14.622 1.00 92.31 265 ASN A O 1
ATOM 2125 N N . HIS A 1 266 ? -18.874 0.097 -13.224 1.00 93.25 266 HIS A N 1
ATOM 2126 C CA . HIS A 1 266 ? -18.662 -0.752 -12.053 1.00 93.25 266 HIS A CA 1
ATOM 2127 C C . HIS A 1 266 ? -19.113 -2.214 -12.288 1.00 93.25 266 HIS A C 1
ATOM 2129 O O . HIS A 1 266 ? -20.315 -2.456 -12.457 1.00 93.25 266 HIS A O 1
ATOM 2135 N N . PRO A 1 267 ? -18.199 -3.202 -12.229 1.00 94.94 267 PRO A N 1
ATOM 2136 C CA . PRO A 1 267 ? -18.535 -4.611 -12.405 1.00 94.94 267 PRO A CA 1
ATOM 2137 C C . PRO A 1 267 ? -19.435 -5.141 -11.286 1.00 94.94 267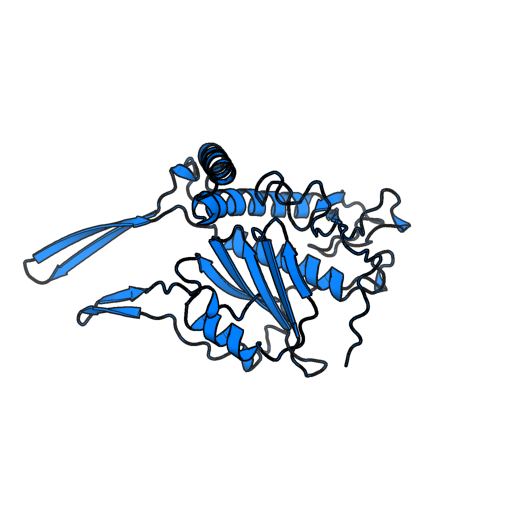 PRO A C 1
ATOM 2139 O O . PRO A 1 267 ? -19.408 -4.659 -10.149 1.00 94.94 267 PRO A O 1
ATOM 2142 N N . ALA A 1 268 ? -20.212 -6.181 -11.595 1.00 93.62 268 ALA A N 1
ATOM 2143 C CA . ALA A 1 268 ? -21.161 -6.782 -10.660 1.00 93.62 268 ALA A CA 1
ATOM 2144 C C . ALA A 1 268 ? -20.487 -7.266 -9.364 1.00 93.62 268 ALA A C 1
ATOM 2146 O O . ALA A 1 268 ? -21.056 -7.130 -8.283 1.00 93.62 268 ALA A O 1
ATOM 2147 N N . GLU A 1 269 ? -19.254 -7.760 -9.457 1.00 94.81 269 GLU A N 1
ATOM 2148 C CA . GLU A 1 269 ? -18.489 -8.302 -8.336 1.00 94.81 269 GLU A CA 1
ATOM 2149 C C . GLU A 1 269 ? -18.117 -7.238 -7.298 1.00 94.81 269 GLU A C 1
ATOM 2151 O O . GLU A 1 269 ? -18.000 -7.559 -6.115 1.00 94.81 269 GLU A O 1
ATOM 2156 N N . PHE A 1 270 ? -18.014 -5.972 -7.712 1.00 95.94 270 PHE A N 1
ATOM 2157 C CA . PHE A 1 270 ? -17.690 -4.828 -6.851 1.00 95.94 270 PHE A CA 1
ATOM 2158 C C . PHE A 1 270 ? -18.926 -4.024 -6.417 1.00 95.94 270 PHE A C 1
ATOM 2160 O O . PHE A 1 270 ? -18.828 -3.135 -5.567 1.00 95.94 270 PHE A O 1
ATOM 2167 N N . ASN A 1 271 ? -20.098 -4.348 -6.965 1.00 93.25 271 ASN A N 1
ATOM 2168 C CA . ASN A 1 271 ? -21.366 -3.717 -6.619 1.00 93.25 271 ASN A CA 1
ATOM 2169 C C . ASN A 1 271 ? -22.072 -4.431 -5.466 1.00 93.25 271 ASN A C 1
ATOM 2171 O O . ASN A 1 271 ? -21.808 -5.595 -5.161 1.00 93.25 271 ASN A O 1
ATOM 2175 N N . ASN A 1 272 ? -23.016 -3.725 -4.834 1.00 92.12 272 ASN A N 1
ATOM 2176 C CA . ASN A 1 272 ? -23.904 -4.276 -3.803 1.00 92.12 272 ASN A CA 1
ATOM 2177 C C . ASN A 1 272 ? -23.150 -5.016 -2.685 1.00 92.12 272 ASN A C 1
ATOM 2179 O O . ASN A 1 272 ? -23.571 -6.077 -2.224 1.00 92.12 272 ASN A O 1
ATOM 2183 N N . LEU A 1 273 ? -21.997 -4.480 -2.279 1.00 94.19 273 LEU A N 1
ATOM 2184 C CA . LEU A 1 273 ? -21.278 -4.994 -1.121 1.00 94.19 273 LEU A CA 1
ATOM 2185 C C . LEU A 1 273 ? -22.113 -4.748 0.148 1.00 94.19 273 LEU A C 1
ATOM 2187 O O . LEU A 1 273 ? -22.756 -3.696 0.252 1.00 94.19 273 LEU A O 1
ATOM 2191 N N . PRO A 1 274 ? -22.113 -5.681 1.116 1.00 93.56 274 PRO A N 1
ATOM 2192 C CA . PRO A 1 274 ? -22.917 -5.553 2.320 1.00 93.56 274 PRO A CA 1
ATOM 2193 C C . PRO A 1 274 ? -22.538 -4.294 3.099 1.00 93.56 274 PRO A C 1
ATOM 2195 O O . PRO A 1 274 ? -21.372 -3.887 3.164 1.00 93.56 274 PRO A O 1
ATOM 2198 N N . SER A 1 275 ? -23.549 -3.672 3.706 1.00 89.56 275 SER A N 1
ATOM 2199 C CA . SER A 1 275 ? -23.319 -2.570 4.637 1.00 89.56 275 SER A CA 1
ATOM 2200 C C . SER A 1 275 ? -22.540 -3.076 5.851 1.00 89.56 275 SER A C 1
ATOM 2202 O O . SER A 1 275 ? -22.812 -4.187 6.307 1.00 89.56 275 SER A O 1
ATOM 2204 N N . PRO A 1 276 ? -21.619 -2.275 6.413 1.00 87.50 276 PRO A N 1
ATOM 2205 C CA . PRO A 1 276 ? -20.908 -2.674 7.617 1.00 87.50 276 PRO A CA 1
ATOM 2206 C C . PRO A 1 276 ? -21.853 -2.989 8.776 1.00 87.50 276 PRO A C 1
ATOM 2208 O O . PRO A 1 276 ? -22.890 -2.334 8.932 1.00 87.50 276 PRO A O 1
ATOM 2211 N N . GLU A 1 277 ? -21.463 -3.953 9.608 1.00 86.50 277 GLU A N 1
ATOM 2212 C CA . GLU A 1 277 ? -22.256 -4.360 10.762 1.00 86.50 277 GLU A CA 1
ATOM 2213 C C . GLU A 1 277 ? -22.432 -3.208 11.757 1.00 86.50 277 GLU A C 1
ATOM 2215 O O . GLU A 1 277 ? -21.509 -2.449 12.077 1.00 86.50 277 GLU A O 1
ATOM 2220 N N . ARG A 1 278 ? -23.663 -3.073 12.252 1.00 86.12 278 ARG A N 1
ATOM 2221 C CA . ARG A 1 278 ? -24.031 -2.075 13.252 1.00 86.12 278 ARG A CA 1
ATOM 2222 C C . ARG A 1 278 ? -24.591 -2.776 14.474 1.00 86.12 278 ARG A C 1
ATOM 2224 O O . ARG A 1 278 ? -25.514 -3.579 14.372 1.00 86.12 278 ARG A O 1
ATOM 2231 N N . LYS A 1 279 ? -24.083 -2.405 15.643 1.00 83.19 279 LYS A N 1
ATOM 2232 C CA . LYS A 1 279 ? -24.640 -2.813 16.927 1.00 83.19 279 LYS A CA 1
ATOM 2233 C C . LYS A 1 279 ? -25.715 -1.822 17.352 1.00 83.19 279 LYS A C 1
ATOM 2235 O O . LYS A 1 279 ? -25.458 -0.622 17.458 1.00 83.19 279 LYS A O 1
ATOM 2240 N N . HIS A 1 280 ? -26.911 -2.324 17.633 1.00 83.12 280 HIS A N 1
ATOM 2241 C CA . HIS A 1 280 ? -27.980 -1.531 18.231 1.00 83.12 280 HIS A CA 1
ATOM 2242 C C . HIS A 1 280 ? -27.742 -1.417 19.742 1.00 83.12 280 HIS A C 1
ATOM 2244 O O . HIS A 1 280 ? -27.648 -2.423 20.441 1.00 83.12 280 HIS A O 1
ATOM 2250 N N . LEU A 1 281 ? -27.632 -0.187 20.243 1.00 79.06 281 LEU A N 1
ATOM 2251 C CA . LEU A 1 281 ? -27.493 0.131 21.671 1.00 79.06 281 LEU A CA 1
ATOM 2252 C C . LEU A 1 281 ? -28.821 0.618 22.284 1.00 79.06 281 LEU A C 1
ATOM 2254 O O . LEU A 1 281 ? -28.869 1.033 23.438 1.00 79.06 281 LEU A O 1
ATOM 2258 N N . GLY A 1 282 ? -29.902 0.586 21.502 1.00 76.44 282 GLY A N 1
ATOM 2259 C CA . GLY A 1 282 ? -31.250 0.999 21.876 1.00 76.44 282 GLY A CA 1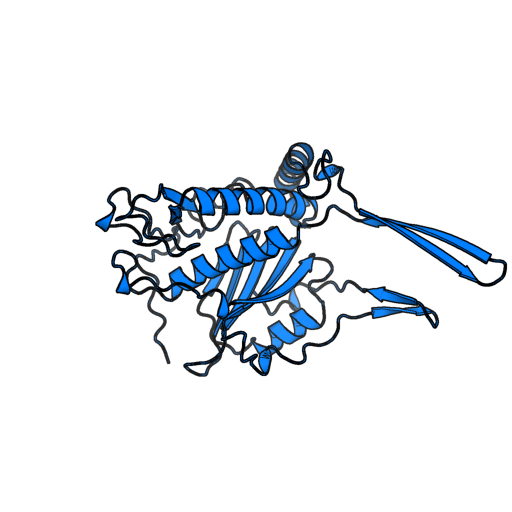
ATOM 2260 C C . GLY A 1 282 ? -32.109 1.287 20.636 1.00 76.44 282 GLY A C 1
ATOM 2261 O O . GLY A 1 282 ? -31.641 1.085 19.514 1.00 76.44 282 GLY A O 1
ATOM 2262 N N . PRO A 1 283 ? -33.345 1.796 20.809 1.00 74.38 283 PRO A N 1
ATOM 2263 C CA . PRO A 1 283 ? -34.283 2.028 19.703 1.00 74.38 283 PRO A CA 1
ATOM 2264 C C . PRO A 1 283 ? -33.805 3.046 18.658 1.00 74.38 283 PRO A C 1
ATOM 2266 O O . PRO A 1 283 ? -34.220 2.982 17.508 1.00 74.38 283 PRO A O 1
ATOM 2269 N N . SER A 1 284 ? -32.947 3.991 19.051 1.00 75.75 284 SER A N 1
ATOM 2270 C CA . SER A 1 284 ? -32.494 5.103 18.203 1.00 75.75 284 SER A CA 1
ATOM 2271 C C . SER A 1 284 ? -30.974 5.207 18.062 1.00 75.75 284 SER A C 1
ATOM 2273 O O . SER A 1 284 ? -30.495 6.081 17.344 1.00 75.75 284 SER A O 1
ATOM 2275 N N . LEU A 1 285 ? -30.207 4.342 18.736 1.00 76.94 285 LEU A N 1
ATOM 2276 C CA . LEU A 1 285 ? -28.748 4.418 18.751 1.00 76.94 285 LEU A CA 1
ATOM 2277 C C . LEU A 1 285 ? -28.142 3.174 18.108 1.00 76.94 285 LEU A C 1
ATOM 2279 O O . LEU A 1 285 ? -28.257 2.064 18.628 1.00 76.94 285 LEU A O 1
ATOM 2283 N N . THR A 1 286 ? -27.455 3.384 16.990 1.00 79.50 286 THR A N 1
ATOM 2284 C CA . THR A 1 286 ? -26.628 2.372 16.332 1.00 79.50 286 THR A CA 1
ATOM 2285 C C . THR A 1 286 ? -25.177 2.801 16.362 1.00 79.50 286 THR A C 1
ATOM 2287 O O . THR A 1 286 ? -24.872 3.947 16.035 1.00 79.50 286 THR A O 1
ATOM 2290 N N . MET A 1 287 ? -24.286 1.873 16.686 1.00 81.62 287 MET A N 1
ATOM 2291 C CA . MET A 1 287 ? -22.847 2.087 16.649 1.00 81.62 287 MET A CA 1
ATOM 2292 C C . MET A 1 287 ? -22.207 1.134 15.646 1.00 81.62 287 MET A C 1
ATOM 2294 O O . MET A 1 287 ? -22.648 -0.003 15.488 1.00 81.62 287 MET A O 1
ATOM 2298 N N . TYR A 1 288 ? -21.163 1.605 14.974 1.00 83.75 288 TYR A N 1
ATOM 2299 C CA . TYR A 1 288 ? -20.311 0.750 14.161 1.00 83.75 288 TYR A CA 1
ATOM 2300 C C . TYR A 1 288 ? -19.704 -0.366 15.013 1.00 83.75 288 TYR A C 1
ATOM 2302 O O . TYR A 1 288 ? -19.178 -0.090 16.093 1.00 83.75 288 TYR A O 1
ATOM 2310 N N . GLN A 1 289 ? -19.771 -1.605 14.534 1.00 86.19 289 GLN A N 1
ATOM 2311 C CA . GLN A 1 289 ? -19.125 -2.729 15.193 1.00 86.19 289 GLN A CA 1
ATOM 2312 C C . GLN A 1 289 ? -17.882 -3.133 14.406 1.00 86.19 289 GLN A C 1
ATOM 2314 O O . GLN A 1 289 ? -17.978 -3.529 13.250 1.00 86.19 289 GLN A O 1
ATOM 2319 N N . GLN A 1 290 ? -16.724 -3.044 15.059 1.00 88.44 290 GLN A N 1
ATOM 2320 C CA . GLN A 1 290 ? -15.505 -3.659 14.551 1.00 88.44 290 GLN A CA 1
ATOM 2321 C C . GLN A 1 290 ? -15.595 -5.172 14.740 1.00 88.44 290 GLN A C 1
ATOM 2323 O O . GLN A 1 290 ? -15.962 -5.638 15.824 1.00 88.44 290 GLN A O 1
ATOM 2328 N N . VAL A 1 291 ? -15.269 -5.922 13.692 1.00 90.50 291 VAL A N 1
ATOM 2329 C CA . VAL A 1 291 ? -15.289 -7.388 13.717 1.00 90.50 291 VAL A CA 1
ATOM 2330 C C . VAL A 1 291 ? -13.884 -7.902 13.453 1.00 90.50 291 VAL A C 1
ATOM 2332 O O . VAL A 1 291 ? -13.318 -7.663 12.388 1.00 90.50 291 VAL A O 1
ATOM 2335 N N . ARG A 1 292 ? -13.306 -8.620 14.416 1.00 91.25 292 ARG A N 1
ATOM 2336 C CA . ARG A 1 292 ? -11.993 -9.248 14.243 1.00 91.25 292 ARG A CA 1
ATOM 2337 C C . ARG A 1 292 ? -12.123 -10.465 13.325 1.00 91.25 292 ARG A C 1
ATOM 2339 O O . ARG A 1 292 ? -13.087 -11.212 13.440 1.00 91.25 292 ARG A O 1
ATOM 2346 N N . LEU A 1 293 ? -11.152 -10.645 12.431 1.00 92.12 293 LEU A N 1
ATOM 2347 C CA . LEU A 1 293 ? -10.997 -11.864 11.637 1.00 92.12 293 LEU A CA 1
ATOM 2348 C C . LEU A 1 293 ? -10.051 -12.815 12.370 1.00 92.12 293 LEU A C 1
ATOM 2350 O O . LEU A 1 293 ? -8.979 -12.384 12.805 1.00 92.12 293 LEU A O 1
ATOM 2354 N N . GLU A 1 294 ? -10.435 -14.080 12.498 1.00 89.50 294 GLU A N 1
ATOM 2355 C CA . GLU A 1 294 ? -9.525 -15.121 12.979 1.00 89.50 294 GLU A CA 1
ATOM 2356 C C . GLU A 1 294 ? -8.578 -15.560 11.852 1.00 89.50 294 GLU A C 1
ATOM 2358 O O . GLU A 1 294 ? -8.934 -15.519 10.675 1.00 89.50 294 GLU A O 1
ATOM 2363 N N . GLU A 1 295 ? -7.353 -15.979 12.185 1.00 85.06 295 GLU A N 1
ATOM 2364 C CA . GLU A 1 295 ? -6.317 -16.271 11.175 1.00 85.06 295 GLU A CA 1
ATOM 2365 C C . GLU A 1 295 ? -6.732 -17.373 10.186 1.00 85.06 295 GLU A C 1
ATOM 2367 O O . GLU A 1 295 ? -6.410 -17.299 9.004 1.00 85.06 295 GLU A O 1
ATOM 2372 N N . ASN A 1 296 ? -7.487 -18.373 10.644 1.00 88.19 296 ASN A N 1
ATOM 2373 C CA . ASN A 1 296 ? -7.984 -19.470 9.810 1.00 88.19 296 ASN A CA 1
ATOM 2374 C C . ASN A 1 296 ? -9.144 -19.070 8.880 1.00 88.19 296 ASN A C 1
ATOM 2376 O O . ASN A 1 296 ? -9.512 -19.851 8.003 1.00 88.19 296 ASN A O 1
ATOM 2380 N N . GLU A 1 297 ? -9.740 -17.893 9.078 1.00 88.50 297 GLU A N 1
ATOM 2381 C CA . GLU A 1 297 ? -10.783 -17.345 8.209 1.00 88.50 297 GLU A CA 1
ATOM 2382 C C . GLU A 1 297 ? -10.213 -16.445 7.101 1.00 88.50 297 GLU A C 1
ATOM 2384 O O . GLU A 1 297 ? -10.967 -15.970 6.245 1.00 88.50 297 GLU A O 1
ATOM 2389 N N . ASP A 1 298 ? -8.905 -16.172 7.113 1.00 90.62 298 ASP A N 1
ATOM 2390 C CA . ASP A 1 298 ? -8.282 -15.260 6.164 1.00 90.62 298 ASP A CA 1
ATOM 2391 C C . ASP A 1 298 ? -8.126 -15.898 4.782 1.00 90.62 298 ASP A C 1
ATOM 2393 O O . ASP A 1 298 ? -7.257 -16.728 4.539 1.00 90.62 298 ASP A O 1
ATOM 2397 N N . LYS A 1 299 ? -8.997 -15.484 3.862 1.00 91.38 299 LYS A N 1
ATOM 2398 C CA . LYS A 1 299 ? -9.002 -15.918 2.457 1.00 91.38 299 LYS A CA 1
ATOM 2399 C C . LYS A 1 299 ? -8.319 -14.928 1.516 1.00 91.38 299 LYS A C 1
ATOM 2401 O O . LYS A 1 299 ? -8.331 -15.117 0.295 1.00 91.38 299 LYS A O 1
ATOM 2406 N N . LEU A 1 300 ? -7.820 -13.813 2.050 1.00 90.25 300 LEU A N 1
ATOM 2407 C CA . LEU A 1 300 ? -7.347 -12.699 1.241 1.00 90.25 300 LEU A CA 1
ATOM 2408 C C . LEU A 1 300 ? -5.897 -12.889 0.776 1.00 90.25 300 LEU A C 1
ATOM 2410 O O . LEU A 1 300 ? -5.611 -12.646 -0.400 1.00 90.25 300 LEU A O 1
ATOM 2414 N N . PHE A 1 301 ? -5.019 -13.331 1.678 1.00 89.94 301 PHE A N 1
ATOM 2415 C CA . PHE A 1 301 ? -3.579 -13.498 1.450 1.00 89.94 301 PHE A CA 1
ATOM 2416 C C . PHE A 1 301 ? -3.148 -14.962 1.485 1.00 89.94 301 PHE A C 1
ATOM 2418 O O . PHE A 1 301 ? -3.712 -15.712 2.305 1.00 89.94 301 PHE A O 1
#

Secondary structure (DSSP, 8-state):
----PPPTT--TTS-EE---SSGGGS-SB-TTT--BSSSSS--EEEEESS-TTTS-TTTTGGGTS--EEEEEEHHHHHHHHHHHHHHHHHHHHT-GGGGSHHHHHHHHHHHTTPBPSSSTT-BGGG--EEEEEEEEETTEEEEEEEEE-----HHHHHHHHHHHHHHHHHHHH-S-TTSSTT-----GGGEEEEEEEEGGGTT-HHHHHHHHHTTTSEEEEEEEEGGGTEEEEEEE-SSTT--EEEEEEETTTEEEEEEES-TTS--GGGSSPPPPPEEESSSS-EEE---PPPGGG----

pLDDT: mean 91.99, std 8.55, range [34.0, 98.75]

Sequence (301 aa):
MTHISKPFRFKENQPVTWFHKVDALSNQYCLYCHRPVCTGDVAWNKEHLIGRSFVPDGSLDGGRAFNFIFRACVECNKEKAEAERHISSVSLFTSPGRVDENVNALANRKAATDFHPIQQGKLVKDASVEKSIEIARGNISAQFGLVGPPQLDPSYVQLLAFRHIQGFFSLITSDDPTVAEGTRLLPHEHWWFGGSYPHLDWGNVRIKEMAQRVEAWETPLNIVTANGFFKAVIRCAPNANGPWFWALEWNKSWRSFGGIFDTQNHPAEFNNLPSPERKHLGPSLTMYQQVRLEENEDKLF

Foldseek 3Di:
DPPQDQFDPDDAQAEAEQDDPQLLSHFQAALQPRHGDSPDPFAKDKDKLQDCLLAAHCLQVVRSWYIYIHIHGPVLRVLLVVLSLQCSLQQLLQAPVCVDVSSVVSNVVSQVPDDDPPPPPHGQQRQWDWDWDWDDDDPDIDIDIDTHHRDRDVVSVVSSVQSSVSSVCQRRQFPRSSDSVRTDHADPLQWWWQDKDWQLACVWQQNLLLLVLQLPFAWSDWHQGSVNQKTKTKGFHPDPQGKIKIKIHHHNTMITITIGGRNVDDDPSSPPGDDTDWDDPDPPDIDGDRHHDDPVSDSRD

Radius of gyration: 20.91 Å; chains: 1; bounding box: 59×40×58 Å